Protein AF-A0A7C9ARY4-F1 (afdb_monomer)

Nearest PDB structures (foldseek):
  7cv7-assembly1_A  TM=7.557E-01  e=1.936E-13  Arabidopsis thaliana
  7cv9-assembly1_C  TM=8.146E-01  e=4.002E-12  Arabidopsis thaliana
  7cv8-assembly1_A  TM=8.157E-01  e=7.624E-12  Arabidopsis thaliana
  7cv7-assembly1_B  TM=8.082E-01  e=2.432E-11  Arabidopsis thaliana
  7cva-assembly1_B  TM=8.029E-01  e=2.280E-11  Arabidopsis thaliana

Solvent-accessible surface area (backbone atoms only — not comparable to full-atom values): 15787 Å² total; per-residue (Å²): 115,75,71,61,56,54,55,42,53,49,45,21,70,66,57,18,46,36,75,45,94,94,50,97,42,68,50,73,41,65,63,49,42,50,47,69,68,43,82,48,48,53,77,54,48,74,78,72,46,92,73,74,82,64,76,75,76,81,75,65,80,91,74,80,88,88,77,91,81,74,90,81,80,89,83,85,85,77,85,71,77,84,72,78,91,65,98,72,65,97,59,79,77,76,68,50,74,70,52,46,54,51,50,49,56,48,62,70,46,44,62,58,54,53,50,43,50,52,52,54,70,66,36,55,74,57,54,60,51,59,64,50,61,66,57,84,78,85,88,68,94,82,49,54,70,85,74,87,65,74,92,70,80,83,79,56,63,72,64,46,24,58,43,93,62,26,66,75,41,54,32,35,35,43,56,76,83,84,80,96,81,78,78,93,79,87,84,88,73,83,83,68,74,52,58,49,75,41,49,46,35,75,30,80,48,71,33,90,43,97,50,52,33,50,31,41,43,97,92,43,77,44,82,41,51,46,74,33,72,51,70,39,73,56,60,75,77,77,78,77,80,127

Mean predicted aligned error: 15.63 Å

Organism: Opuntia streptacantha (NCBI:txid393608)

Sequence (242 aa):
MAGVERNRLSAFLESGIYEFPNSNAVFIDPLRILNRKYSRFRVSPSAYYSRFFNPKFDSQPLQKEKDEAEKSRVSANSLKRKRNQQKKIKQHYALNEKELLAEQRHQDIRPFLVKAQEDLIGAKELLEVMCELNCEKEGWETCIDLNNGGVKEEVSFVELGKVWQAPFYEIAINISQINEEDEEDKASRNSQHNQKLLPIFNNLVLNETNDDVLAEFLTSQYVLPKDSSFYMMTWIVALTVY

pLDDT: mean 72.4, std 20.48, range [29.67, 95.44]

Radius of gyration: 26.39 Å; Cα contacts (8 Å, |Δi|>4): 226; chains: 1; bounding box: 47×84×68 Å

Structure (mmCIF, N/CA/C/O backbone):
data_AF-A0A7C9ARY4-F1
#
_entry.id   AF-A0A7C9ARY4-F1
#
loop_
_atom_site.group_PDB
_atom_site.id
_atom_site.type_symbol
_atom_site.label_atom_id
_atom_site.label_alt_id
_atom_site.label_comp_id
_atom_site.label_asym_id
_atom_site.label_entity_id
_atom_site.label_seq_id
_atom_site.pdbx_PDB_ins_code
_atom_site.Cartn_x
_atom_site.Cartn_y
_atom_site.Cartn_z
_atom_site.occupancy
_atom_site.B_iso_or_equiv
_atom_site.aut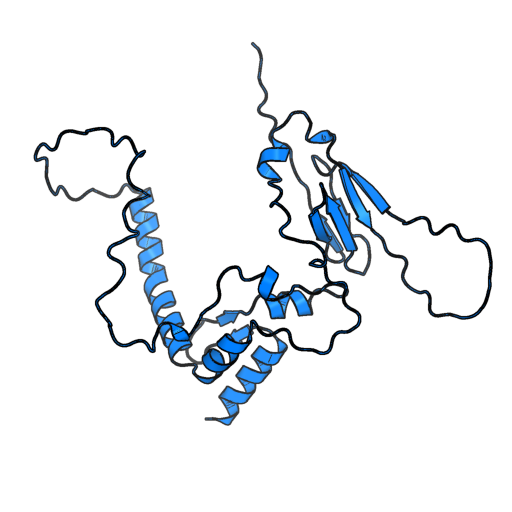h_seq_id
_atom_site.auth_comp_id
_atom_site.auth_asym_id
_atom_site.auth_atom_id
_atom_site.pdbx_PDB_model_num
ATOM 1 N N . MET A 1 1 ? -17.684 -10.138 28.583 1.00 49.94 1 MET A N 1
ATOM 2 C CA . MET A 1 1 ? -17.247 -9.190 27.532 1.00 49.94 1 MET A CA 1
ATOM 3 C C . MET A 1 1 ? -15.791 -9.398 27.099 1.00 49.94 1 MET A C 1
ATOM 5 O O . MET A 1 1 ? -15.557 -9.354 25.903 1.00 49.94 1 MET A O 1
ATOM 9 N N . ALA A 1 2 ? -14.858 -9.775 27.987 1.00 51.31 2 ALA A N 1
ATOM 10 C CA . ALA A 1 2 ? -13.442 -10.029 27.645 1.00 51.31 2 ALA A CA 1
ATOM 11 C C . ALA A 1 2 ? -13.158 -11.111 26.568 1.00 51.31 2 ALA A C 1
ATOM 13 O O . ALA A 1 2 ? -12.081 -11.135 25.988 1.00 51.31 2 ALA A O 1
ATOM 14 N N . GLY A 1 3 ? -14.093 -12.029 26.290 1.00 60.03 3 GLY A N 1
ATOM 15 C CA . GLY A 1 3 ? -13.916 -13.043 25.237 1.00 60.03 3 GLY A CA 1
ATOM 16 C C . GLY A 1 3 ? -14.111 -12.513 23.810 1.00 60.03 3 GLY A C 1
ATOM 17 O O . GLY A 1 3 ? -13.547 -13.069 22.877 1.00 60.03 3 GLY A O 1
ATOM 18 N N . VAL A 1 4 ? -14.885 -11.436 23.633 1.00 62.22 4 VAL A N 1
ATOM 19 C CA . VAL A 1 4 ? -15.175 -10.864 22.305 1.00 62.22 4 VAL A CA 1
ATOM 20 C C . VAL A 1 4 ? -14.032 -9.960 21.839 1.00 62.22 4 VAL A C 1
ATOM 22 O O . VAL A 1 4 ? -13.700 -9.962 20.658 1.00 62.22 4 VAL A O 1
ATOM 25 N N . GLU A 1 5 ? -13.391 -9.235 22.758 1.00 61.84 5 GLU A N 1
ATOM 26 C CA . GLU A 1 5 ? -12.260 -8.350 22.439 1.00 61.84 5 GLU A CA 1
ATOM 27 C C . GLU A 1 5 ? -11.003 -9.138 22.048 1.00 61.84 5 GLU A C 1
ATOM 29 O O . GLU A 1 5 ? -10.429 -8.871 20.991 1.00 61.84 5 GLU A O 1
ATOM 34 N N . ARG A 1 6 ? -10.682 -10.229 22.761 1.00 65.12 6 ARG A N 1
ATOM 35 C CA . ARG A 1 6 ? -9.579 -11.132 22.375 1.00 65.12 6 ARG A CA 1
ATOM 36 C C . ARG A 1 6 ? -9.764 -11.782 21.004 1.00 65.12 6 ARG A C 1
ATOM 38 O O . ARG A 1 6 ? -8.789 -11.968 20.274 1.00 65.12 6 ARG A O 1
ATOM 45 N N . ASN A 1 7 ? -11.001 -12.106 20.628 1.00 81.06 7 ASN A N 1
ATOM 46 C CA . ASN A 1 7 ? -11.299 -12.640 19.296 1.00 81.06 7 ASN A CA 1
ATOM 47 C C . ASN A 1 7 ? -11.074 -11.595 18.189 1.00 81.06 7 ASN A C 1
ATOM 49 O O . ASN A 1 7 ? -10.728 -11.948 17.068 1.00 81.06 7 ASN A O 1
ATOM 53 N N . ARG A 1 8 ? -11.220 -10.299 18.488 1.00 85.44 8 ARG A N 1
ATOM 54 C CA . ARG A 1 8 ? -10.933 -9.224 17.524 1.00 85.44 8 ARG A CA 1
ATOM 55 C C . ARG A 1 8 ? -9.459 -8.899 17.433 1.00 85.44 8 ARG A C 1
ATOM 57 O O . ARG A 1 8 ? -8.962 -8.642 16.345 1.00 85.44 8 ARG A O 1
ATOM 64 N N . LEU A 1 9 ? -8.756 -8.929 18.560 1.00 88.12 9 LEU A N 1
ATOM 65 C CA . LEU A 1 9 ? -7.316 -8.729 18.556 1.00 88.12 9 LEU A CA 1
ATOM 66 C C . LEU A 1 9 ? -6.597 -9.862 17.819 1.00 88.12 9 LEU A C 1
ATOM 68 O O . LEU A 1 9 ? -5.672 -9.594 17.066 1.00 88.12 9 LEU A O 1
ATOM 72 N N . SER A 1 10 ? -7.053 -11.109 17.960 1.00 88.19 10 SER A N 1
ATOM 73 C CA . SER A 1 10 ? -6.566 -12.222 17.129 1.00 88.19 10 SER A CA 1
ATOM 74 C C . SER A 1 10 ? -6.930 -12.040 15.653 1.00 88.19 10 SER A C 1
ATOM 76 O O . SER A 1 10 ? -6.051 -12.175 14.804 1.00 88.19 10 SER A O 1
ATOM 78 N N . ALA A 1 11 ? -8.161 -11.619 15.341 1.00 90.00 11 ALA A N 1
ATOM 79 C CA . ALA A 1 11 ? -8.547 -11.285 13.969 1.00 90.00 11 ALA A CA 1
ATOM 80 C C . ALA A 1 11 ? -7.694 -10.155 13.363 1.00 90.00 11 ALA A C 1
ATOM 82 O O . ALA A 1 11 ? -7.374 -10.213 12.179 1.00 90.00 11 ALA A O 1
ATOM 83 N N . PHE A 1 12 ? -7.276 -9.159 14.149 1.00 91.56 12 PHE A N 1
ATOM 84 C CA . PHE A 1 12 ? -6.305 -8.133 13.747 1.00 91.56 12 PHE A CA 1
ATOM 85 C C . PHE A 1 12 ? -4.885 -8.703 13.617 1.00 91.56 12 PHE A C 1
ATOM 87 O O . PHE A 1 12 ? -4.192 -8.411 12.645 1.00 91.56 12 PHE A O 1
ATOM 94 N N . LEU A 1 13 ? -4.494 -9.558 14.567 1.00 87.94 13 LEU A N 1
ATOM 95 C CA . LEU A 1 13 ? -3.334 -10.458 14.563 1.00 87.94 13 LEU A CA 1
ATOM 96 C C . LEU A 1 13 ? -3.045 -11.018 13.181 1.00 87.94 13 LEU A C 1
ATOM 98 O O . LEU A 1 13 ? -1.962 -10.891 12.601 1.00 87.94 13 LEU A O 1
ATOM 102 N N . GLU A 1 14 ? -4.107 -11.634 12.699 1.00 87.62 14 GLU A N 1
ATOM 103 C CA . GLU A 1 14 ? -4.210 -12.258 11.416 1.00 87.62 14 GLU A CA 1
ATOM 104 C C . GLU A 1 14 ? -4.340 -11.179 10.337 1.00 87.62 14 GLU A C 1
ATOM 106 O O . GLU A 1 14 ? -3.381 -10.919 9.625 1.00 87.62 14 GLU A O 1
ATOM 111 N N . SER A 1 15 ? -5.491 -10.529 10.193 1.00 90.31 15 SER A N 1
ATOM 112 C CA . SER A 1 15 ? -5.838 -9.694 9.032 1.00 90.31 15 SER A CA 1
ATOM 113 C C . SER A 1 15 ? -5.081 -8.380 8.866 1.00 90.31 15 SER A C 1
ATOM 115 O O . SER A 1 15 ? -4.993 -7.894 7.740 1.00 90.31 15 SER A O 1
ATOM 117 N N . GLY A 1 16 ? -4.549 -7.802 9.939 1.00 90.94 16 GLY A N 1
ATOM 118 C CA . GLY A 1 16 ? -4.111 -6.407 9.967 1.00 90.94 16 GLY A CA 1
ATOM 119 C C . GLY A 1 16 ? -5.265 -5.401 10.000 1.00 90.94 16 GLY A C 1
ATOM 120 O O . GLY A 1 16 ? -5.018 -4.206 9.873 1.00 90.94 16 GLY A O 1
ATOM 121 N N . ILE A 1 17 ? -6.512 -5.852 10.170 1.00 93.31 17 ILE A N 1
ATOM 122 C CA . ILE A 1 17 ? -7.708 -5.007 10.250 1.00 93.31 17 ILE A CA 1
ATOM 123 C C . ILE A 1 17 ? -8.370 -5.222 11.611 1.00 93.31 17 ILE A C 1
ATOM 125 O O . ILE A 1 17 ? -8.646 -6.350 12.014 1.00 93.31 17 ILE A O 1
ATOM 129 N N . TYR A 1 18 ? -8.610 -4.131 12.330 1.00 93.56 18 TYR A N 1
ATOM 130 C CA . TYR A 1 18 ? -9.331 -4.126 13.595 1.00 93.56 18 TYR A CA 1
ATOM 131 C C . TYR A 1 18 ? -10.616 -3.318 13.437 1.00 93.56 18 TYR A C 1
ATOM 133 O O . TYR A 1 18 ? -10.578 -2.115 13.183 1.00 93.56 18 TYR A O 1
ATOM 141 N N . GLU A 1 19 ? -11.760 -3.974 13.593 1.00 92.50 19 GLU A N 1
ATOM 142 C CA . GLU A 1 19 ? -13.074 -3.339 13.491 1.00 92.50 19 GLU A CA 1
ATOM 143 C C . GLU A 1 19 ? -13.572 -2.893 14.869 1.00 92.50 19 GLU A C 1
ATOM 145 O O . GLU A 1 19 ? -13.640 -3.691 15.813 1.00 92.50 19 GLU A O 1
ATOM 150 N N . PHE A 1 20 ? -13.949 -1.618 14.992 1.00 91.19 20 PHE A N 1
ATOM 151 C CA . PHE A 1 20 ? -14.460 -1.087 16.252 1.00 91.19 20 PHE A CA 1
ATOM 152 C C . PHE A 1 20 ? -15.929 -1.511 16.469 1.00 91.19 20 PHE A C 1
ATOM 154 O O . PHE A 1 20 ? -16.763 -1.302 15.594 1.00 91.19 20 PHE A O 1
ATOM 161 N N . PRO A 1 21 ? -16.309 -2.067 17.639 1.00 84.06 21 PRO A N 1
ATOM 162 C CA . PRO A 1 21 ? -17.647 -2.632 17.876 1.00 84.06 21 PRO A CA 1
ATOM 163 C C . PRO A 1 21 ? -18.819 -1.680 17.651 1.00 84.06 21 PRO A C 1
ATOM 165 O O . PRO A 1 21 ? -19.887 -2.101 17.218 1.00 84.06 21 PRO A O 1
ATOM 168 N N . ASN A 1 22 ? -18.647 -0.427 18.063 1.00 82.56 22 ASN A N 1
ATOM 169 C CA . ASN A 1 22 ? -19.741 0.527 18.242 1.00 82.56 22 ASN A CA 1
ATOM 170 C C . ASN A 1 22 ? -19.733 1.603 17.145 1.00 82.56 22 ASN A C 1
ATOM 172 O O . ASN A 1 22 ? -20.314 2.686 17.298 1.00 82.56 22 ASN A O 1
ATOM 176 N N . SER A 1 23 ? -19.023 1.329 16.052 1.00 82.94 23 SER A N 1
ATOM 177 C CA . SER A 1 23 ? -18.568 2.322 15.095 1.00 82.94 23 SER A CA 1
ATOM 178 C C . SER A 1 23 ? -18.342 1.700 13.729 1.00 82.94 23 SER A C 1
ATOM 180 O O . SER A 1 23 ? -17.995 0.533 13.622 1.00 82.94 23 SER A O 1
ATOM 182 N N . ASN A 1 24 ? -18.493 2.504 12.680 1.00 86.69 24 ASN A N 1
ATOM 183 C CA . ASN A 1 24 ? -18.138 2.094 11.318 1.00 86.69 24 ASN A CA 1
ATOM 184 C C . ASN A 1 24 ? -16.657 2.378 11.013 1.00 86.69 24 ASN A C 1
ATOM 186 O O . ASN A 1 24 ? -16.254 2.404 9.852 1.00 86.69 24 ASN A O 1
ATOM 190 N N . ALA A 1 25 ? -15.863 2.673 12.042 1.00 91.38 25 ALA A N 1
ATOM 191 C CA . ALA A 1 25 ? -14.436 2.884 11.919 1.00 91.38 25 ALA A CA 1
ATOM 192 C C . ALA A 1 25 ? -13.685 1.548 11.958 1.00 91.38 25 ALA A C 1
ATOM 194 O O . ALA A 1 25 ? -14.082 0.599 12.639 1.00 91.38 25 ALA A O 1
ATOM 195 N N . VAL A 1 26 ? -12.547 1.518 11.273 1.00 93.94 26 VAL A N 1
ATOM 196 C CA . VAL A 1 26 ? -11.595 0.410 11.314 1.00 93.94 26 VAL A CA 1
ATOM 197 C C . VAL A 1 26 ? -10.191 0.966 11.501 1.00 93.94 26 VAL A C 1
ATOM 199 O O . VAL A 1 26 ? -9.852 2.016 10.952 1.00 93.94 26 VAL A O 1
ATOM 202 N N . PHE A 1 27 ? -9.373 0.265 12.275 1.00 92.12 27 PHE A N 1
ATOM 203 C CA . PHE A 1 27 ? -7.937 0.489 12.319 1.00 92.12 27 PHE A CA 1
ATOM 204 C C . PHE A 1 27 ? -7.252 -0.507 11.385 1.00 92.12 27 PHE A C 1
ATOM 206 O O . PHE A 1 27 ? -7.592 -1.689 11.359 1.00 92.12 27 PHE A O 1
ATOM 213 N N . ILE A 1 28 ? -6.295 -0.019 10.603 1.00 92.06 28 ILE A N 1
ATOM 214 C CA . ILE A 1 28 ? -5.575 -0.808 9.610 1.00 92.06 28 ILE A CA 1
ATOM 215 C C . ILE A 1 28 ? -4.086 -0.723 9.928 1.00 92.06 28 ILE A C 1
ATOM 217 O O . ILE A 1 28 ? -3.559 0.372 10.108 1.00 92.06 28 ILE A O 1
ATOM 221 N N . ASP A 1 29 ? -3.420 -1.874 9.943 1.00 89.69 29 ASP A N 1
ATOM 222 C CA . ASP A 1 29 ? -1.968 -1.999 9.853 1.00 89.69 29 ASP A CA 1
ATOM 223 C C . ASP A 1 29 ? -1.600 -2.383 8.410 1.00 89.69 29 ASP A C 1
ATOM 225 O O . ASP A 1 29 ? -1.664 -3.566 8.044 1.00 89.69 29 ASP A O 1
ATOM 229 N N . PRO A 1 30 ? -1.228 -1.402 7.563 1.00 88.50 30 PRO A N 1
ATOM 230 C CA . PRO A 1 30 ? -0.879 -1.663 6.175 1.00 88.50 30 PRO A CA 1
ATOM 231 C C . PRO A 1 30 ? 0.221 -2.704 6.021 1.00 88.50 30 PRO A C 1
ATOM 233 O O . PRO A 1 30 ? 0.186 -3.482 5.075 1.00 88.50 30 PRO A O 1
ATOM 236 N N . LEU A 1 31 ? 1.179 -2.755 6.948 1.00 86.19 31 LEU A N 1
ATOM 237 C CA . LEU A 1 31 ? 2.317 -3.651 6.830 1.00 86.19 31 LEU A CA 1
ATOM 238 C C . LEU A 1 31 ? 1.894 -5.118 6.927 1.00 86.19 31 LEU A C 1
ATOM 240 O O . LEU A 1 31 ? 2.342 -5.946 6.135 1.00 86.19 31 LEU A O 1
ATOM 244 N N . ARG A 1 32 ? 0.991 -5.439 7.862 1.00 87.12 32 ARG A N 1
ATOM 245 C CA . ARG A 1 32 ? 0.389 -6.777 7.960 1.00 87.12 32 ARG A CA 1
ATOM 246 C C . ARG A 1 32 ? -0.394 -7.128 6.708 1.00 87.12 32 ARG A C 1
ATOM 248 O O . ARG A 1 32 ? -0.267 -8.245 6.219 1.00 87.12 32 ARG A O 1
ATOM 255 N N . ILE A 1 33 ? -1.168 -6.188 6.171 1.00 89.19 33 ILE A N 1
ATOM 256 C CA . ILE A 1 33 ? -1.937 -6.422 4.943 1.00 89.19 33 ILE A CA 1
ATOM 257 C C . ILE A 1 33 ? -0.999 -6.696 3.764 1.00 89.19 33 ILE A C 1
ATOM 259 O O . ILE A 1 33 ? -1.198 -7.670 3.042 1.00 89.19 33 ILE A O 1
ATOM 263 N N . LEU A 1 34 ? 0.035 -5.873 3.587 1.00 85.75 34 LEU A N 1
ATOM 264 C CA . LEU A 1 34 ? 1.007 -6.001 2.502 1.00 85.75 34 LEU A CA 1
ATOM 265 C C . LEU A 1 34 ? 1.777 -7.320 2.593 1.00 85.75 34 LEU A C 1
ATOM 267 O O . LEU A 1 34 ? 1.787 -8.093 1.639 1.00 85.75 34 LEU A O 1
ATOM 271 N N . ASN A 1 35 ? 2.342 -7.627 3.761 1.00 85.00 35 ASN A N 1
ATOM 272 C CA . ASN A 1 35 ? 3.141 -8.838 3.969 1.00 85.00 35 ASN A CA 1
ATOM 273 C C . ASN A 1 35 ? 2.320 -10.135 3.910 1.00 85.00 35 ASN A C 1
ATOM 275 O O . ASN A 1 35 ? 2.892 -11.211 3.818 1.00 85.00 35 ASN A O 1
ATOM 279 N N . ARG A 1 36 ? 0.986 -10.051 3.945 1.00 83.62 36 ARG A N 1
ATOM 280 C CA . ARG A 1 36 ? 0.095 -11.185 3.659 1.00 83.62 36 ARG A CA 1
ATOM 281 C C . ARG A 1 36 ? -0.172 -11.402 2.178 1.00 83.62 36 ARG A C 1
ATOM 283 O O . ARG A 1 36 ? -0.650 -12.470 1.801 1.00 83.62 36 ARG A O 1
ATOM 290 N N . LYS A 1 37 ? -0.004 -10.362 1.364 1.00 83.50 37 LYS A N 1
ATOM 291 C CA . LYS A 1 37 ? -0.306 -10.396 -0.069 1.00 83.50 37 LYS A CA 1
ATOM 292 C C . LYS A 1 37 ? 0.919 -10.712 -0.903 1.00 83.50 37 LYS A C 1
ATOM 294 O O . LYS A 1 37 ? 0.757 -11.383 -1.918 1.00 83.50 37 LYS A O 1
ATOM 299 N N . TYR A 1 38 ? 2.092 -10.273 -0.463 1.00 82.50 38 TYR A N 1
ATOM 300 C CA . TYR A 1 38 ? 3.338 -10.658 -1.101 1.00 82.50 38 TYR A CA 1
ATOM 301 C C . TYR A 1 38 ? 3.659 -12.134 -0.832 1.00 82.50 38 TYR A C 1
ATOM 303 O O . TYR A 1 38 ? 3.552 -12.596 0.304 1.00 82.50 38 TYR A O 1
ATOM 311 N N . SER A 1 39 ? 4.031 -12.874 -1.877 1.00 78.69 39 SER A N 1
ATOM 312 C CA . SER A 1 39 ? 4.447 -14.278 -1.802 1.00 78.69 39 SER A CA 1
ATOM 313 C C . SER A 1 39 ? 5.950 -14.435 -1.574 1.00 78.69 39 SER A C 1
ATOM 315 O O . SER A 1 39 ? 6.366 -15.405 -0.946 1.00 78.69 39 SER A O 1
ATOM 317 N N . ARG A 1 40 ? 6.768 -13.492 -2.064 1.00 78.50 40 ARG A N 1
ATOM 318 C CA . ARG A 1 40 ? 8.243 -13.626 -2.088 1.00 78.50 40 ARG A CA 1
ATOM 319 C C . ARG A 1 40 ? 9.010 -12.535 -1.349 1.00 78.50 40 ARG A C 1
ATOM 321 O O . ARG A 1 40 ? 10.190 -12.707 -1.042 1.00 78.50 40 ARG A O 1
ATOM 328 N N . PHE A 1 41 ? 8.357 -11.413 -1.077 1.00 81.88 41 PHE A N 1
ATOM 329 C CA . PHE A 1 41 ? 8.984 -10.243 -0.474 1.00 81.88 41 PHE A CA 1
ATOM 330 C C . PHE A 1 41 ? 8.305 -9.877 0.834 1.00 81.88 41 PHE A C 1
ATOM 332 O O . PHE A 1 41 ? 7.118 -10.128 1.037 1.00 81.88 41 PHE A O 1
ATOM 339 N N . ARG A 1 42 ? 9.066 -9.230 1.714 1.00 81.38 42 ARG A N 1
ATOM 340 C CA . ARG A 1 42 ? 8.552 -8.666 2.956 1.00 81.38 42 ARG A CA 1
ATOM 341 C C . ARG A 1 42 ? 8.962 -7.208 3.050 1.00 81.38 42 ARG A C 1
ATOM 343 O O . ARG A 1 42 ? 10.113 -6.853 2.828 1.00 81.38 42 ARG A O 1
ATOM 350 N N . VAL A 1 43 ? 8.014 -6.371 3.435 1.00 80.06 43 VAL A N 1
ATOM 351 C CA . VAL A 1 43 ? 8.270 -4.988 3.811 1.00 80.06 43 VAL A CA 1
ATOM 352 C C . VAL A 1 43 ? 8.626 -4.966 5.298 1.00 80.06 43 VAL A C 1
ATOM 354 O O . VAL A 1 43 ? 7.849 -5.442 6.137 1.00 80.06 43 VAL A O 1
ATOM 357 N N . SER A 1 44 ? 9.805 -4.437 5.631 1.00 79.50 44 SER A N 1
ATOM 358 C CA . SER A 1 44 ? 10.193 -4.179 7.024 1.00 79.50 44 SER A CA 1
ATOM 359 C C . SER A 1 44 ? 9.368 -3.013 7.594 1.00 79.50 44 SER A C 1
ATOM 361 O O . SER A 1 44 ? 9.157 -2.019 6.885 1.00 79.50 44 SER A O 1
ATOM 363 N N . PRO A 1 45 ? 8.930 -3.075 8.870 1.00 79.19 45 PRO A N 1
ATOM 364 C CA . PRO A 1 45 ? 8.266 -1.951 9.528 1.00 79.19 45 PRO A CA 1
ATOM 365 C C . PRO A 1 45 ? 9.073 -0.652 9.457 1.00 79.19 45 PRO A C 1
ATOM 367 O O . PRO A 1 45 ? 8.503 0.411 9.210 1.00 79.19 45 PRO A O 1
ATOM 370 N N . SER A 1 46 ? 10.397 -0.757 9.603 1.00 76.25 46 SER A N 1
ATOM 371 C CA . SER A 1 46 ? 11.317 0.384 9.608 1.00 76.25 46 SER A CA 1
ATOM 372 C C . SER A 1 46 ? 11.383 1.119 8.265 1.00 76.25 46 SER A C 1
ATOM 374 O O . SER A 1 46 ? 11.587 2.331 8.239 1.00 76.25 46 SER A O 1
ATOM 376 N N . ALA A 1 47 ? 11.162 0.406 7.156 1.00 75.94 47 ALA A N 1
ATOM 377 C CA . ALA A 1 47 ? 11.143 0.985 5.817 1.00 75.94 47 ALA A CA 1
ATOM 378 C C . ALA A 1 47 ? 9.777 1.577 5.442 1.00 75.94 47 ALA A C 1
ATOM 380 O O . ALA A 1 47 ? 9.715 2.524 4.664 1.00 75.94 47 ALA A O 1
ATOM 381 N N . TYR A 1 48 ? 8.680 1.040 5.987 1.00 80.56 48 TYR A N 1
ATOM 382 C CA . TYR A 1 48 ? 7.333 1.520 5.669 1.00 80.56 48 TYR A CA 1
ATOM 383 C C . TYR A 1 48 ? 6.935 2.755 6.485 1.00 80.56 48 TYR A C 1
ATOM 385 O O . TYR A 1 48 ? 6.392 3.727 5.959 1.00 80.56 48 TYR A O 1
ATOM 393 N N . TYR A 1 49 ? 7.195 2.734 7.790 1.00 76.44 49 TYR A N 1
ATOM 394 C CA . TYR A 1 49 ? 6.776 3.794 8.696 1.00 76.44 49 TYR A CA 1
ATOM 395 C C . TYR A 1 49 ? 7.957 4.714 9.017 1.00 76.44 49 TYR A C 1
ATOM 397 O O . TYR A 1 49 ? 8.798 4.421 9.864 1.00 76.44 49 TYR A O 1
ATOM 405 N N . SER A 1 50 ? 7.978 5.894 8.397 1.00 68.31 50 SER A N 1
ATOM 406 C CA . SER A 1 50 ? 8.983 6.930 8.692 1.00 68.31 50 SER A CA 1
ATOM 407 C C . SER A 1 50 ? 8.866 7.509 10.108 1.00 68.31 50 SER A C 1
ATOM 409 O O . SER A 1 50 ? 9.820 8.069 10.650 1.00 68.31 50 SER A O 1
ATOM 411 N N . ARG A 1 51 ? 7.674 7.418 10.709 1.00 68.69 51 ARG A N 1
ATOM 412 C CA . ARG A 1 51 ? 7.350 7.918 12.046 1.00 68.69 51 ARG A CA 1
ATOM 413 C C . ARG A 1 51 ? 6.448 6.911 12.737 1.00 68.69 51 ARG A C 1
ATOM 415 O O . ARG A 1 51 ? 5.444 6.497 12.165 1.00 68.69 51 ARG A O 1
ATOM 422 N N . PHE A 1 52 ? 6.779 6.582 13.978 1.00 66.62 52 PHE A N 1
ATOM 423 C CA . PHE A 1 52 ? 5.962 5.718 14.818 1.00 66.62 52 PHE A CA 1
ATOM 424 C C . PHE A 1 52 ? 5.354 6.475 15.988 1.00 66.62 52 PHE A C 1
ATOM 426 O O . PHE A 1 52 ? 5.896 7.478 16.463 1.00 66.62 52 PHE A O 1
ATOM 433 N N . PHE A 1 53 ? 4.234 5.946 16.474 1.00 60.50 53 PHE A N 1
ATOM 434 C CA . PHE A 1 53 ? 3.650 6.346 17.743 1.00 60.50 53 PHE A CA 1
ATOM 435 C C . PHE A 1 53 ? 4.604 5.926 18.862 1.00 60.50 53 PHE A C 1
ATOM 437 O O . PHE A 1 53 ? 4.624 4.774 19.279 1.00 60.50 53 PHE A O 1
ATOM 444 N N . ASN A 1 54 ? 5.443 6.854 19.318 1.00 55.88 54 ASN A N 1
ATOM 445 C CA . ASN A 1 54 ? 6.238 6.653 20.519 1.00 55.88 54 ASN A CA 1
ATOM 446 C C . ASN A 1 54 ? 5.360 6.995 21.731 1.00 55.88 54 ASN A C 1
ATOM 448 O O . ASN A 1 54 ? 5.118 8.181 21.964 1.00 55.88 54 ASN A O 1
ATOM 452 N N . PRO A 1 55 ? 4.938 6.017 22.555 1.00 50.41 55 PRO A N 1
ATOM 453 C CA . PRO A 1 55 ? 4.168 6.299 23.772 1.00 50.41 55 PRO A CA 1
ATOM 454 C C . PRO A 1 55 ? 4.974 7.106 24.806 1.00 50.41 55 PRO A C 1
ATOM 456 O O . PRO A 1 55 ? 4.418 7.671 25.740 1.00 50.41 55 PRO A O 1
ATOM 459 N N . LYS A 1 56 ? 6.300 7.215 24.627 1.00 50.53 56 LYS A N 1
ATOM 460 C CA . LYS A 1 56 ? 7.209 7.965 25.511 1.00 50.53 56 LYS A CA 1
ATOM 461 C C . LYS A 1 56 ? 6.968 9.484 25.537 1.00 50.53 56 LYS A C 1
ATOM 463 O O . LYS A 1 56 ? 7.635 10.165 26.310 1.00 50.53 56 LYS A O 1
ATOM 468 N N . PHE A 1 57 ? 6.054 10.021 24.726 1.00 47.38 57 PHE A N 1
ATOM 469 C CA . PHE A 1 57 ? 5.712 11.446 24.762 1.00 47.38 57 PHE A CA 1
ATOM 470 C C . PHE A 1 57 ? 4.769 11.840 25.910 1.00 47.38 57 PHE A C 1
ATOM 472 O O . PHE A 1 57 ? 4.738 13.018 26.255 1.00 47.38 57 PHE A O 1
ATOM 479 N N . ASP A 1 58 ? 4.102 10.884 26.569 1.00 43.72 58 ASP A N 1
ATOM 480 C CA . ASP A 1 58 ? 3.105 11.185 27.614 1.00 43.72 58 ASP A CA 1
ATOM 481 C C . ASP A 1 58 ? 3.592 10.950 29.056 1.00 43.72 58 ASP A C 1
ATOM 483 O O . ASP A 1 58 ? 2.831 11.088 30.013 1.00 43.72 58 ASP A O 1
ATOM 487 N N . SER A 1 59 ? 4.881 10.655 29.255 1.00 40.69 59 SER A N 1
ATOM 488 C CA . SER A 1 59 ? 5.468 10.468 30.590 1.00 40.69 59 SER A CA 1
ATOM 489 C C . SER A 1 59 ? 6.743 11.287 30.805 1.00 40.69 59 SER A C 1
ATOM 491 O O . SER A 1 59 ? 7.742 10.774 31.310 1.00 40.69 59 SER A O 1
ATOM 493 N N . GLN A 1 60 ? 6.725 12.567 30.434 1.00 33.91 60 GLN A N 1
ATOM 494 C CA . GLN A 1 60 ? 7.649 13.544 31.011 1.00 33.91 60 GLN A CA 1
ATOM 495 C C . GLN A 1 60 ? 6.845 14.675 31.665 1.00 33.91 60 GLN A C 1
ATOM 497 O O . GLN A 1 60 ? 6.120 15.387 30.967 1.00 33.91 60 GLN A O 1
ATOM 502 N N . PRO A 1 61 ? 6.935 14.866 32.996 1.00 36.91 61 PRO A N 1
ATOM 503 C CA . PRO A 1 61 ? 6.424 16.081 33.609 1.00 36.91 61 PRO A CA 1
ATOM 504 C C . PRO A 1 61 ? 7.191 17.269 33.023 1.00 36.91 61 PRO A C 1
ATOM 506 O O . PRO A 1 61 ? 8.402 17.176 32.829 1.00 36.91 61 PRO A O 1
ATOM 509 N N . LEU A 1 62 ? 6.482 18.372 32.752 1.00 45.91 62 LEU A N 1
ATOM 510 C CA . LEU A 1 62 ? 7.064 19.648 32.336 1.00 45.91 62 LEU A CA 1
ATOM 511 C C . LEU A 1 62 ? 8.324 19.962 33.159 1.00 45.91 62 LEU A C 1
ATOM 513 O O . LEU A 1 62 ? 8.231 20.460 34.281 1.00 45.91 62 LEU A O 1
ATOM 517 N N . GLN A 1 63 ? 9.497 19.741 32.577 1.00 33.97 63 GLN A N 1
ATOM 518 C CA . GLN A 1 63 ? 10.725 20.380 33.015 1.00 33.97 63 GLN A CA 1
ATOM 519 C C . GLN A 1 63 ? 11.030 21.485 32.015 1.00 33.97 63 GLN A C 1
ATOM 521 O O . GLN A 1 63 ? 11.545 21.281 30.918 1.00 33.97 63 GLN A O 1
ATOM 526 N N . LYS A 1 64 ? 10.620 22.688 32.421 1.00 43.06 64 LYS A N 1
ATOM 527 C CA . LYS A 1 64 ? 11.271 23.925 32.011 1.00 43.06 64 LYS A CA 1
ATOM 528 C C . LYS A 1 64 ? 12.776 23.793 32.277 1.00 43.06 64 LYS A C 1
ATOM 530 O O . LYS A 1 64 ? 13.166 23.194 33.272 1.00 43.06 64 LYS A O 1
ATOM 535 N N . GLU A 1 65 ? 13.550 24.458 31.423 1.00 41.12 65 GLU A N 1
ATOM 536 C CA . GLU A 1 65 ? 14.987 24.739 31.554 1.00 41.12 65 GLU A CA 1
ATOM 537 C C . GLU A 1 65 ? 15.945 23.628 31.106 1.00 41.12 65 GLU A C 1
ATOM 539 O O . GLU A 1 65 ? 16.516 22.897 31.909 1.00 41.12 65 GLU A O 1
ATOM 544 N N . LYS A 1 66 ? 16.216 23.599 29.797 1.00 36.97 66 LYS A N 1
ATOM 545 C CA . LYS A 1 66 ? 17.527 23.944 29.208 1.00 36.97 66 LYS A CA 1
ATOM 546 C C . LYS A 1 66 ? 17.497 23.609 27.720 1.00 36.97 66 LYS A C 1
ATOM 548 O O . LYS A 1 66 ? 17.783 22.488 27.353 1.00 36.97 66 LYS A O 1
ATOM 553 N N . ASP A 1 67 ? 17.130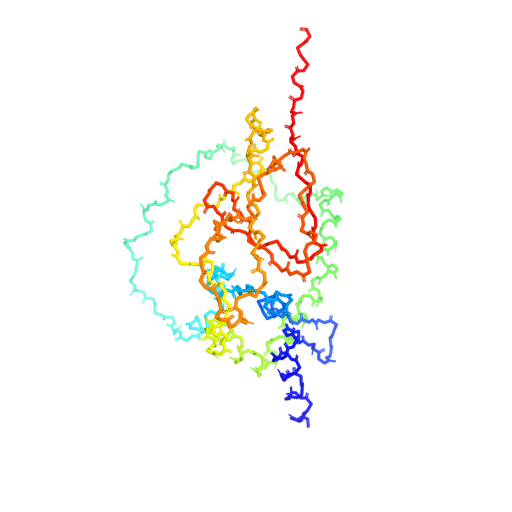 24.598 26.908 1.00 29.67 67 ASP A N 1
ATOM 554 C CA . ASP A 1 67 ? 17.475 24.699 25.481 1.00 29.67 67 ASP A CA 1
ATOM 555 C C . ASP A 1 67 ? 17.265 26.159 25.049 1.00 29.67 67 ASP A C 1
ATOM 557 O O . ASP A 1 67 ? 16.400 26.510 24.245 1.00 29.67 67 ASP A O 1
ATOM 561 N N . GLU A 1 68 ? 18.045 27.053 25.659 1.00 38.72 68 GLU A N 1
ATOM 562 C CA . GLU A 1 68 ? 18.138 28.463 25.254 1.00 38.72 68 GLU A CA 1
ATOM 563 C C . GLU A 1 68 ? 19.287 28.707 24.258 1.00 38.72 68 GLU A C 1
ATOM 565 O O . GLU A 1 68 ? 19.639 29.845 23.966 1.00 38.72 68 GLU A O 1
ATOM 570 N N . ALA A 1 69 ? 19.858 27.646 23.681 1.00 37.59 69 ALA A N 1
ATOM 571 C CA . ALA A 1 69 ? 21.032 27.745 22.820 1.00 37.59 69 ALA A CA 1
ATOM 572 C C . ALA A 1 69 ? 20.927 26.952 21.509 1.00 37.59 69 ALA A C 1
ATOM 574 O O . ALA A 1 69 ? 21.950 26.540 20.993 1.00 37.59 69 ALA A O 1
ATOM 575 N N . GLU A 1 70 ? 19.737 26.760 20.925 1.00 34.78 70 GLU A N 1
ATOM 576 C CA . GLU A 1 70 ? 19.659 26.291 19.522 1.00 34.78 70 GLU A CA 1
ATOM 577 C C . GLU A 1 70 ? 18.377 26.683 18.760 1.00 34.78 70 GLU A C 1
ATOM 579 O O . GLU A 1 70 ? 18.056 26.150 17.702 1.00 34.78 70 GLU A O 1
ATOM 584 N N . LYS A 1 71 ? 17.671 27.725 19.223 1.00 31.98 71 LYS A N 1
ATOM 585 C CA . LYS A 1 71 ? 16.598 28.404 18.461 1.00 31.98 71 LYS A CA 1
ATOM 586 C C . LYS A 1 71 ? 17.098 29.599 17.632 1.00 31.98 71 LYS A C 1
ATOM 588 O O . LYS A 1 71 ? 16.349 30.543 17.396 1.00 31.98 71 LYS A O 1
ATOM 593 N N . SER A 1 72 ? 18.350 29.577 17.162 1.00 36.81 72 SER A N 1
ATOM 594 C CA . SER A 1 72 ? 18.948 30.686 16.391 1.00 36.81 72 SER A CA 1
ATOM 595 C C . SER A 1 72 ? 19.508 30.310 15.012 1.00 36.81 72 SER A C 1
ATOM 597 O O . SER A 1 72 ? 20.366 31.019 14.494 1.00 36.81 72 SER A O 1
ATOM 599 N N . ARG A 1 73 ? 19.023 29.241 14.357 1.00 35.25 73 ARG A N 1
ATOM 600 C CA . ARG A 1 73 ? 19.466 28.910 12.981 1.00 35.25 73 ARG A CA 1
ATOM 601 C C . ARG A 1 73 ? 18.394 28.538 11.959 1.00 35.25 73 ARG A C 1
ATOM 603 O O . ARG A 1 73 ? 18.724 28.005 10.910 1.00 35.25 73 ARG A O 1
ATOM 610 N N . VAL A 1 74 ? 17.140 28.940 12.166 1.00 32.47 74 VAL A N 1
ATOM 611 C CA . VAL A 1 74 ? 16.184 29.059 11.045 1.00 32.47 74 VAL A CA 1
ATOM 612 C C . VAL A 1 74 ? 15.413 30.373 11.156 1.00 32.47 74 VAL A C 1
ATOM 614 O O . VAL A 1 74 ? 14.203 30.429 11.340 1.00 32.47 74 VAL A O 1
ATOM 617 N N . SER A 1 75 ? 16.157 31.473 11.074 1.00 43.50 75 SER A N 1
ATOM 618 C CA . SER A 1 75 ? 15.616 32.803 10.802 1.00 43.50 75 SER A CA 1
ATOM 619 C C . SER A 1 75 ? 16.570 33.538 9.873 1.00 43.50 75 SER A C 1
ATOM 621 O O . SER A 1 75 ? 17.414 34.300 10.327 1.00 43.50 75 SER A O 1
ATOM 623 N N . ALA A 1 76 ? 16.422 33.302 8.575 1.00 37.16 76 ALA A N 1
ATOM 624 C CA . ALA A 1 76 ? 16.583 34.299 7.519 1.00 37.16 76 ALA A CA 1
ATOM 625 C C . ALA A 1 76 ? 16.392 33.571 6.190 1.00 37.16 76 ALA A C 1
ATOM 627 O O . ALA A 1 76 ? 17.163 32.673 5.881 1.00 37.16 76 ALA A O 1
ATOM 628 N N . ASN A 1 77 ? 15.340 33.956 5.462 1.00 37.12 77 ASN A N 1
ATOM 629 C CA . ASN A 1 77 ? 15.059 33.711 4.034 1.00 37.12 77 ASN A CA 1
ATOM 630 C C . ASN A 1 77 ? 13.635 33.194 3.777 1.00 37.12 77 ASN A C 1
ATOM 632 O O . ASN A 1 77 ? 13.394 32.338 2.940 1.00 37.12 77 ASN A O 1
ATOM 636 N N . SER A 1 78 ? 12.647 33.808 4.427 1.00 41.84 78 SER A N 1
ATOM 637 C CA . SER A 1 78 ? 11.443 34.183 3.686 1.00 41.84 78 SER A CA 1
ATOM 638 C C . SER A 1 78 ? 11.417 35.704 3.655 1.00 41.84 78 SER A C 1
ATOM 640 O O . SER A 1 78 ? 11.144 36.365 4.658 1.00 41.84 78 SER A O 1
ATOM 642 N N . LEU A 1 79 ? 11.789 36.277 2.508 1.00 42.22 79 LEU A N 1
ATOM 643 C CA . LEU A 1 79 ? 11.541 37.681 2.207 1.00 42.22 79 LEU A CA 1
ATOM 644 C C . LEU A 1 79 ? 10.025 37.877 2.206 1.00 42.22 79 LEU A C 1
ATOM 646 O O . LEU A 1 79 ? 9.336 37.746 1.197 1.00 42.22 79 LEU A O 1
ATOM 650 N N . LYS A 1 80 ? 9.505 38.151 3.403 1.00 46.47 80 LYS A N 1
ATOM 651 C CA . LYS A 1 80 ? 8.160 38.635 3.653 1.00 46.47 80 LYS A CA 1
ATOM 652 C C . LYS A 1 80 ? 7.970 39.873 2.792 1.00 46.47 80 LYS A C 1
ATOM 654 O O . LYS A 1 80 ? 8.535 40.933 3.061 1.00 46.47 80 LYS A O 1
ATOM 659 N N . ARG A 1 81 ? 7.144 39.739 1.757 1.00 47.34 81 ARG A N 1
ATOM 660 C CA . ARG A 1 81 ? 6.591 40.870 1.019 1.00 47.34 81 ARG A CA 1
ATOM 661 C C . ARG A 1 81 ? 5.883 41.757 2.047 1.00 47.34 81 ARG A C 1
ATOM 663 O O . ARG A 1 81 ? 4.883 41.355 2.639 1.00 47.34 81 ARG A O 1
ATOM 670 N N . LYS A 1 82 ? 6.447 42.936 2.314 1.00 50.28 82 LYS A N 1
ATOM 671 C CA . LYS A 1 82 ? 5.935 43.930 3.265 1.00 50.28 82 LYS A CA 1
ATOM 672 C C . LYS A 1 82 ? 4.614 44.492 2.722 1.00 50.28 82 LYS A C 1
ATOM 674 O O . LYS A 1 82 ? 4.595 45.521 2.057 1.00 50.28 82 LYS A O 1
ATOM 679 N N . ARG A 1 83 ? 3.500 43.784 2.936 1.00 50.78 83 ARG A N 1
ATOM 680 C CA . ARG A 1 83 ? 2.158 44.312 2.662 1.00 50.78 83 ARG A CA 1
ATOM 681 C C . ARG A 1 83 ? 1.765 45.156 3.869 1.00 50.78 83 ARG A C 1
ATOM 683 O O . ARG A 1 83 ? 1.655 44.642 4.978 1.00 50.78 83 ARG A O 1
ATOM 690 N N . ASN A 1 84 ? 1.670 46.463 3.643 1.00 46.78 84 ASN A N 1
ATOM 691 C CA . ASN A 1 84 ? 1.398 47.474 4.655 1.00 46.78 84 ASN A CA 1
ATOM 692 C C . ASN A 1 84 ? 0.259 47.056 5.590 1.00 46.78 84 ASN A C 1
ATOM 694 O O . ASN A 1 84 ? -0.870 46.819 5.163 1.00 46.78 84 ASN A O 1
ATOM 698 N N . GLN A 1 85 ? 0.586 47.026 6.880 1.00 52.94 85 GLN A N 1
ATOM 699 C CA . GLN A 1 85 ? -0.356 47.022 7.986 1.00 52.94 85 GLN A CA 1
ATOM 700 C C . GLN A 1 85 ? -1.135 48.339 7.963 1.00 52.94 85 GLN A C 1
ATOM 702 O O . GLN A 1 85 ? -0.795 49.308 8.635 1.00 52.94 85 GLN A O 1
ATOM 707 N N . GLN A 1 86 ? -2.192 48.392 7.168 1.00 43.56 86 GLN A N 1
ATOM 708 C CA . GLN A 1 86 ? -3.228 49.396 7.318 1.00 43.56 86 GLN A CA 1
ATOM 709 C C . GLN A 1 86 ? -4.515 48.653 7.589 1.00 43.56 86 GLN A C 1
ATOM 711 O O . GLN A 1 86 ? -5.125 48.121 6.672 1.00 43.56 86 GLN A O 1
ATOM 716 N N . LYS A 1 87 ? -4.856 48.585 8.882 1.00 51.56 87 LYS A N 1
ATOM 717 C CA . LYS A 1 87 ? -6.210 48.674 9.446 1.00 51.56 87 LYS A CA 1
ATOM 718 C C . LYS A 1 87 ? -7.348 48.612 8.410 1.00 51.56 87 LYS A C 1
ATOM 720 O O . LYS A 1 87 ? -8.107 49.561 8.249 1.00 51.56 87 LYS A O 1
ATOM 725 N N . LYS A 1 88 ? -7.492 47.468 7.749 1.00 45.97 88 LYS A N 1
ATOM 726 C CA . LYS A 1 88 ? -8.684 47.072 7.011 1.00 45.97 88 LYS A CA 1
ATOM 727 C C . LYS A 1 88 ? -9.097 45.715 7.542 1.00 45.97 88 LYS A C 1
ATOM 729 O O . LYS A 1 88 ? -8.762 44.684 6.989 1.00 45.97 88 LYS A O 1
ATOM 734 N N . ILE A 1 89 ? -9.756 45.826 8.692 1.00 49.62 89 ILE A N 1
ATOM 735 C CA . ILE A 1 89 ? -10.968 45.105 9.046 1.00 49.62 89 ILE A CA 1
ATOM 736 C C . ILE A 1 89 ? -10.731 43.600 9.243 1.00 49.62 89 ILE A C 1
ATOM 738 O O . ILE A 1 89 ? -10.385 42.860 8.331 1.00 49.62 89 ILE A O 1
ATOM 742 N N . LYS A 1 90 ? -11.021 43.133 10.463 1.00 49.12 90 LYS A N 1
ATOM 743 C CA . LYS A 1 90 ? -11.621 41.814 10.704 1.00 49.12 90 LYS A CA 1
ATOM 744 C C . LYS A 1 90 ? -12.934 41.735 9.906 1.00 49.12 90 LYS A C 1
ATOM 746 O O . LYS A 1 90 ? -14.022 41.764 10.464 1.00 49.12 90 LYS A O 1
ATOM 751 N N . GLN A 1 91 ? -12.831 41.806 8.589 1.00 49.56 91 GLN A N 1
ATOM 752 C CA . GLN A 1 91 ? -13.917 41.622 7.658 1.00 49.56 91 GLN A CA 1
ATOM 753 C C . GLN A 1 91 ? -13.902 40.124 7.527 1.00 49.56 91 GLN A C 1
ATOM 755 O O . GLN A 1 91 ? -12.875 39.570 7.135 1.00 49.56 91 GLN A O 1
ATOM 760 N N . HIS A 1 92 ? -14.968 39.490 8.006 1.00 51.44 92 HIS A N 1
ATOM 761 C CA . HIS A 1 92 ? -15.224 38.080 7.783 1.00 51.44 92 HIS A CA 1
ATOM 762 C C . HIS A 1 92 ? -14.791 37.762 6.358 1.00 51.44 92 HIS A C 1
ATOM 764 O O . HIS A 1 92 ? -15.393 38.260 5.407 1.00 51.44 92 HIS A O 1
ATOM 770 N N . TYR A 1 93 ? -13.667 37.056 6.234 1.00 70.88 93 TYR A N 1
ATOM 771 C CA . TYR A 1 93 ? -13.211 36.565 4.952 1.00 70.88 93 TYR A CA 1
ATOM 772 C C . TYR A 1 93 ? -14.345 35.665 4.474 1.00 70.88 93 TYR A C 1
ATOM 774 O O . TYR A 1 93 ? -14.605 34.625 5.079 1.00 70.88 93 TYR A O 1
ATOM 782 N N . ALA A 1 94 ? -15.121 36.156 3.510 1.00 79.19 94 ALA A N 1
ATOM 783 C CA . ALA A 1 94 ? -16.217 35.401 2.945 1.00 79.19 94 ALA A CA 1
ATOM 784 C C . ALA A 1 94 ? -15.569 34.303 2.110 1.00 79.19 94 ALA A C 1
ATOM 786 O O . ALA A 1 94 ? -14.930 34.595 1.098 1.00 79.19 94 ALA A O 1
ATOM 787 N N . LEU A 1 95 ? -15.670 33.070 2.604 1.00 80.19 95 LEU A N 1
ATOM 788 C CA . LEU A 1 95 ? -15.171 31.895 1.909 1.00 80.19 95 LEU A CA 1
ATOM 789 C C . LEU A 1 95 ? -15.786 31.866 0.506 1.00 80.19 95 LEU A C 1
ATOM 791 O O . LEU A 1 95 ? -16.992 32.071 0.345 1.00 80.19 95 LEU A O 1
ATOM 795 N N . ASN A 1 96 ? -14.959 31.625 -0.507 1.00 89.25 96 ASN A N 1
ATOM 796 C CA . ASN A 1 96 ? -15.459 31.395 -1.861 1.00 89.25 96 ASN A CA 1
ATOM 797 C C . ASN A 1 96 ? -16.324 30.116 -1.879 1.00 89.25 96 ASN A C 1
ATOM 799 O O . ASN A 1 96 ? -16.155 29.245 -1.032 1.00 89.25 96 ASN A O 1
ATOM 803 N N . GLU A 1 97 ? -17.200 29.937 -2.867 1.00 90.06 97 GLU A N 1
ATOM 804 C CA . GLU A 1 97 ? -18.080 28.763 -2.993 1.00 90.06 97 GLU A CA 1
ATOM 805 C C . GLU A 1 97 ? -17.310 27.436 -2.889 1.00 90.06 97 GLU A C 1
ATOM 807 O O . GLU A 1 97 ? -17.726 26.513 -2.192 1.00 90.06 97 GLU A O 1
ATOM 812 N N . LYS A 1 98 ? -16.126 27.355 -3.510 1.00 92.38 98 LYS A N 1
ATOM 813 C CA . LYS A 1 98 ? -15.245 26.178 -3.412 1.00 92.38 98 LYS A CA 1
ATOM 814 C C . LYS A 1 98 ? -14.723 25.935 -1.995 1.00 92.38 98 LYS A C 1
ATOM 816 O O . LYS A 1 98 ? -14.584 24.786 -1.586 1.00 92.38 98 LYS A O 1
ATOM 821 N N . GLU A 1 99 ? -14.413 27.003 -1.269 1.00 91.75 99 GLU A N 1
ATOM 822 C CA . GLU A 1 99 ? -13.929 26.930 0.110 1.00 91.75 99 GLU A CA 1
ATOM 823 C C . GLU A 1 99 ? -15.075 26.574 1.064 1.00 91.75 99 GLU A C 1
ATOM 825 O O . GLU A 1 99 ? -14.878 25.746 1.943 1.00 91.75 99 GLU A O 1
ATOM 830 N N . LEU A 1 100 ? -16.286 27.098 0.838 1.00 92.19 100 LEU A N 1
ATOM 831 C CA . LEU A 1 100 ? -17.493 26.703 1.571 1.00 92.19 100 LEU A CA 1
ATOM 832 C C . LEU A 1 100 ? -17.807 25.218 1.385 1.00 92.19 100 LEU A C 1
ATOM 834 O O . LEU A 1 100 ? -18.091 24.533 2.359 1.00 92.19 100 LEU A O 1
ATOM 838 N N . LEU A 1 101 ? -17.699 24.694 0.161 1.00 93.00 101 LEU A N 1
ATOM 839 C CA . LEU A 1 101 ? -17.884 23.264 -0.105 1.00 93.00 101 LEU A CA 1
ATOM 840 C C . LEU A 1 101 ? -16.778 22.400 0.517 1.00 93.00 101 LEU A C 1
ATOM 842 O O . LEU A 1 101 ? -17.020 21.260 0.914 1.00 93.00 101 LEU A O 1
ATOM 846 N N . ALA A 1 102 ? -15.543 22.900 0.585 1.00 92.75 102 ALA A N 1
ATOM 847 C CA . ALA A 1 102 ? -14.469 22.211 1.294 1.00 92.75 102 ALA A CA 1
ATOM 848 C C . ALA A 1 102 ? -14.721 22.195 2.810 1.00 92.75 102 ALA A C 1
ATOM 850 O O . ALA A 1 102 ? -14.603 21.138 3.427 1.00 92.75 102 ALA A O 1
ATOM 851 N N . GLU A 1 103 ? -15.132 23.329 3.376 1.00 92.62 103 GLU A N 1
ATOM 852 C CA . GLU A 1 103 ? -15.470 23.470 4.791 1.00 92.62 103 GLU A CA 1
ATOM 853 C C . GLU A 1 103 ? -16.674 22.602 5.160 1.00 92.62 103 GLU A C 1
ATOM 855 O O . GLU A 1 103 ? -16.610 21.866 6.135 1.00 92.62 103 GLU A O 1
ATOM 860 N N . GLN A 1 104 ? -17.734 22.600 4.349 1.00 94.56 104 GLN A N 1
ATOM 861 C CA . GLN A 1 104 ? -18.900 21.744 4.560 1.00 94.56 104 GLN A CA 1
ATOM 862 C C . GLN A 1 104 ? -18.494 20.268 4.607 1.00 94.56 104 GLN A C 1
ATOM 864 O O . GLN A 1 104 ? -18.800 19.588 5.578 1.00 94.56 104 GLN A O 1
ATOM 869 N N . ARG A 1 105 ? -17.712 19.787 3.630 1.00 94.44 105 ARG A N 1
ATOM 870 C CA . ARG A 1 105 ? -17.202 18.403 3.644 1.00 94.44 105 ARG A CA 1
ATOM 871 C C . ARG A 1 105 ? -16.357 18.105 4.882 1.00 94.44 105 ARG A C 1
ATOM 873 O O . ARG A 1 105 ? -16.411 16.996 5.407 1.00 94.44 105 ARG A O 1
ATOM 880 N N . HIS A 1 106 ? -15.572 19.077 5.343 1.00 95.00 106 HIS A N 1
ATOM 881 C CA . HIS A 1 106 ? -14.785 18.935 6.562 1.00 95.00 106 HIS A CA 1
ATOM 882 C C . HIS A 1 106 ? -15.678 18.841 7.809 1.00 95.00 106 HIS A C 1
ATOM 884 O O . HIS A 1 106 ? -15.464 17.968 8.649 1.00 95.00 106 HIS A O 1
ATOM 890 N N . GLN A 1 107 ? -16.701 19.692 7.915 1.00 95.31 107 GLN A N 1
ATOM 891 C CA . GLN A 1 107 ? -17.668 19.664 9.015 1.00 95.31 107 GLN A CA 1
ATOM 892 C C . GLN A 1 107 ? -18.502 18.379 9.007 1.00 95.31 107 GLN A C 1
ATOM 894 O O . GLN A 1 107 ? -18.719 17.804 10.070 1.00 95.31 107 GLN A O 1
ATOM 899 N N . ASP A 1 108 ? -18.892 17.887 7.831 1.00 95.44 108 ASP A N 1
ATOM 900 C CA . ASP A 1 108 ? -19.674 16.658 7.680 1.00 95.44 108 ASP A CA 1
ATOM 901 C C . ASP A 1 108 ? -18.885 15.423 8.147 1.00 95.44 108 ASP A C 1
ATOM 903 O O . ASP A 1 108 ? -19.446 14.531 8.784 1.00 95.44 108 ASP A O 1
ATOM 907 N N . ILE A 1 109 ? -17.571 15.363 7.876 1.00 93.31 109 ILE A N 1
ATOM 908 C CA . ILE A 1 109 ? -16.741 14.202 8.240 1.00 93.31 109 ILE A CA 1
ATOM 909 C C . ILE A 1 109 ? -16.185 14.262 9.668 1.00 93.31 109 ILE A C 1
ATOM 911 O O . ILE A 1 109 ? -15.881 13.227 10.266 1.00 93.31 109 ILE A O 1
ATOM 915 N N . ARG A 1 110 ? -16.056 15.461 10.246 1.00 94.38 110 ARG A N 1
ATOM 916 C CA . ARG A 1 110 ? -15.431 15.674 11.559 1.00 94.38 110 ARG A CA 1
ATOM 917 C C . ARG A 1 110 ? -16.039 14.830 12.691 1.00 94.38 110 ARG A C 1
ATOM 919 O O . ARG A 1 110 ? -15.249 14.256 13.439 1.00 94.38 110 ARG A O 1
ATOM 926 N N . PRO A 1 111 ? -17.371 14.683 12.837 1.00 93.75 111 PRO A N 1
ATOM 927 C CA . PRO A 1 111 ? -17.952 13.840 13.883 1.00 93.75 111 PRO A CA 1
ATOM 928 C C . PRO A 1 111 ? -17.512 12.376 13.787 1.00 93.75 111 PRO A C 1
ATOM 930 O O . PRO A 1 111 ? -17.265 11.740 14.808 1.00 93.75 111 PRO A O 1
ATOM 933 N N . PHE A 1 112 ? -17.361 11.850 12.567 1.00 91.75 112 PHE A N 1
ATOM 934 C CA . PHE A 1 112 ? -16.904 10.478 12.344 1.00 91.75 112 PHE A CA 1
ATOM 935 C C . PHE A 1 112 ? -15.437 10.301 12.729 1.00 91.75 112 PHE A C 1
ATOM 937 O O . PHE A 1 112 ? -15.092 9.301 13.351 1.00 91.75 112 PHE A O 1
ATOM 944 N N . LEU A 1 113 ? -14.586 11.284 12.412 1.00 92.44 113 LEU A N 1
ATOM 945 C CA . LEU A 1 113 ? -13.173 11.268 12.801 1.00 92.44 113 LEU A CA 1
ATOM 946 C C . LEU A 1 113 ? -12.997 11.343 14.319 1.00 92.44 113 LEU A C 1
ATOM 948 O O . LEU A 1 113 ? -12.204 10.589 14.876 1.00 92.44 113 LEU A O 1
ATOM 952 N N . VAL A 1 114 ? -13.754 12.219 14.988 1.00 93.62 114 VAL A N 1
ATOM 953 C CA . VAL A 1 114 ? -13.727 12.338 16.454 1.00 93.62 114 VAL A CA 1
ATOM 954 C C . VAL A 1 114 ? -14.182 11.031 17.099 1.00 93.62 114 VAL A C 1
ATOM 956 O O . VAL A 1 114 ? -13.485 10.512 17.963 1.00 93.62 114 VAL A O 1
ATOM 959 N N . LYS A 1 115 ? -15.285 10.444 16.622 1.00 93.81 115 LYS A N 1
ATOM 960 C CA . LYS A 1 115 ? -15.769 9.155 17.125 1.00 93.81 115 LYS A CA 1
ATOM 961 C C . LYS A 1 115 ? -14.744 8.034 16.915 1.00 93.81 115 LYS A C 1
ATOM 963 O O . LYS A 1 115 ? -14.448 7.303 17.850 1.00 93.81 115 LYS A O 1
ATOM 968 N N . ALA A 1 116 ? -14.149 7.935 15.725 1.00 92.69 116 ALA A N 1
ATOM 969 C CA . ALA A 1 116 ? -13.110 6.945 15.439 1.00 92.69 116 ALA A CA 1
ATOM 970 C C . ALA A 1 116 ? -11.884 7.104 16.356 1.00 92.69 116 ALA A C 1
ATOM 972 O O . ALA A 1 116 ? -11.297 6.113 16.786 1.00 92.69 116 ALA A O 1
ATOM 973 N N . GLN A 1 117 ? -11.508 8.345 16.680 1.00 92.50 117 GLN A N 1
ATOM 974 C CA . GLN A 1 117 ? -10.442 8.625 17.637 1.00 92.50 117 GLN A CA 1
ATOM 975 C C . GLN A 1 117 ? -10.823 8.184 19.058 1.00 92.50 117 GLN A C 1
ATOM 977 O O . GLN A 1 117 ? -9.999 7.582 19.742 1.00 92.50 117 GLN A O 1
ATOM 982 N N . GLU A 1 118 ? -12.047 8.464 19.508 1.00 93.06 118 GLU A N 1
ATOM 983 C CA . GLU A 1 118 ? -12.547 8.017 20.815 1.00 93.06 118 GLU A CA 1
ATOM 984 C C . GLU A 1 118 ? -12.565 6.485 20.916 1.00 93.06 118 GLU A C 1
ATOM 986 O O . GLU A 1 118 ? -12.099 5.932 21.913 1.00 93.06 118 GLU A O 1
ATOM 991 N N . ASP A 1 119 ? -13.021 5.799 19.864 1.00 93.00 119 ASP A N 1
ATOM 992 C CA . ASP A 1 119 ? -13.017 4.335 19.784 1.00 93.00 119 ASP A CA 1
ATOM 993 C C . ASP A 1 119 ? -11.588 3.767 19.840 1.00 93.00 119 ASP A C 1
ATOM 995 O O . ASP A 1 119 ? -11.332 2.802 20.565 1.00 93.00 119 ASP A O 1
ATOM 999 N N . LEU A 1 120 ? -10.639 4.392 19.129 1.00 91.00 120 LEU A N 1
ATOM 1000 C CA . LEU A 1 120 ? -9.224 4.011 19.154 1.00 91.00 120 LEU A CA 1
ATOM 1001 C C . LEU A 1 120 ? -8.615 4.172 20.551 1.00 91.00 120 LEU A C 1
ATOM 1003 O O . LEU A 1 120 ? -7.936 3.268 21.030 1.00 91.00 120 LEU A O 1
ATOM 1007 N N . ILE A 1 121 ? -8.881 5.297 21.220 1.00 90.44 121 ILE A N 1
ATOM 1008 C CA . ILE A 1 121 ? -8.409 5.550 22.590 1.00 90.44 121 ILE A CA 1
ATOM 1009 C C . ILE A 1 121 ? -9.047 4.557 23.578 1.00 90.44 121 ILE A C 1
ATOM 1011 O O . ILE A 1 121 ? -8.405 4.131 24.540 1.00 90.44 121 ILE A O 1
ATOM 1015 N N . GLY A 1 122 ? -10.301 4.165 23.342 1.00 89.44 122 GLY A N 1
ATOM 1016 C CA . GLY A 1 122 ? -11.004 3.160 24.138 1.00 89.44 122 GLY A CA 1
ATOM 1017 C C . GLY A 1 122 ? -10.437 1.743 23.993 1.00 89.44 122 GLY A C 1
ATOM 1018 O O . GLY A 1 122 ? -10.479 0.970 24.953 1.00 89.44 122 GLY A O 1
ATOM 1019 N N . ALA A 1 123 ? -9.870 1.400 22.834 1.00 90.06 123 ALA A N 1
ATOM 1020 C CA . ALA A 1 123 ? -9.341 0.073 22.520 1.00 90.06 123 ALA A CA 1
ATOM 1021 C C . ALA A 1 123 ? -7.925 -0.157 23.090 1.00 90.06 123 ALA A C 1
ATOM 1023 O O . ALA A 1 123 ? -6.943 -0.266 22.356 1.00 90.06 123 ALA A O 1
ATOM 1024 N N . LYS A 1 124 ? -7.814 -0.274 24.419 1.00 87.81 124 LYS A N 1
ATOM 1025 C CA . LYS A 1 124 ? -6.524 -0.428 25.124 1.00 87.81 124 LYS A CA 1
ATOM 1026 C C . LYS A 1 124 ? -5.680 -1.606 24.632 1.00 87.81 124 LYS A C 1
ATOM 1028 O O . LYS A 1 124 ? -4.487 -1.433 24.414 1.00 87.81 124 LYS A O 1
ATOM 1033 N N . GLU A 1 125 ? -6.298 -2.767 24.403 1.00 86.62 125 GLU A N 1
ATOM 1034 C CA . GLU A 1 125 ? -5.576 -3.955 23.922 1.00 86.62 125 GLU A CA 1
ATOM 1035 C C . GLU A 1 125 ? -4.945 -3.713 22.535 1.00 86.62 125 GLU A C 1
ATOM 1037 O O . GLU A 1 125 ? -3.827 -4.148 22.264 1.00 86.62 125 GLU A O 1
ATOM 1042 N N . LEU A 1 126 ? -5.632 -2.966 21.658 1.00 89.19 126 LEU A N 1
ATOM 1043 C CA . LEU A 1 126 ? -5.092 -2.577 20.355 1.00 89.19 126 LEU A CA 1
ATOM 1044 C C . LEU A 1 126 ? -3.915 -1.606 20.516 1.00 89.19 126 LEU A C 1
ATOM 1046 O O . LEU A 1 126 ? -2.896 -1.783 19.854 1.00 89.19 126 LEU A O 1
ATOM 1050 N N . LEU A 1 127 ? -4.030 -0.609 21.400 1.00 87.81 127 LEU A N 1
ATOM 1051 C CA . LEU A 1 127 ? -2.965 0.369 21.658 1.00 87.81 127 LEU A CA 1
ATOM 1052 C C . LEU A 1 127 ? -1.678 -0.281 22.192 1.00 87.81 127 LEU A C 1
ATOM 1054 O O . LEU A 1 127 ? -0.581 0.134 21.811 1.00 87.81 127 LEU A O 1
ATOM 1058 N N . GLU A 1 128 ? -1.798 -1.307 23.037 1.00 85.06 128 GLU A N 1
ATOM 1059 C CA . GLU A 1 128 ? -0.654 -2.089 23.527 1.00 85.06 128 GLU A CA 1
ATOM 1060 C C . GLU A 1 128 ? 0.086 -2.762 22.363 1.00 85.06 128 GLU A C 1
ATOM 1062 O O . GLU A 1 128 ? 1.297 -2.598 22.213 1.00 85.06 128 GLU A O 1
ATOM 1067 N N . VAL A 1 129 ? -0.653 -3.418 21.464 1.00 84.25 129 VAL A N 1
ATOM 1068 C CA . VAL A 1 129 ? -0.084 -4.054 20.266 1.00 84.25 129 VAL A CA 1
ATOM 1069 C C . VAL A 1 129 ? 0.461 -3.030 19.268 1.00 84.25 129 VAL A C 1
ATOM 1071 O O . VAL A 1 129 ? 1.466 -3.299 18.609 1.00 84.25 129 VAL A O 1
ATOM 1074 N N . MET A 1 130 ? -0.160 -1.851 19.149 1.00 82.81 130 MET A N 1
ATOM 1075 C CA . MET A 1 130 ? 0.292 -0.782 18.249 1.00 82.81 130 MET A CA 1
ATOM 1076 C C . MET A 1 130 ? 1.740 -0.361 18.524 1.00 82.81 130 MET A C 1
ATOM 1078 O O . MET A 1 130 ? 2.477 -0.047 17.588 1.00 82.81 130 MET A O 1
ATOM 1082 N N . CYS A 1 131 ? 2.163 -0.406 19.788 1.00 74.06 131 CYS A N 1
ATOM 1083 C CA . CYS A 1 131 ? 3.535 -0.100 20.190 1.00 74.06 131 CYS A CA 1
ATOM 1084 C C . CYS A 1 131 ? 4.547 -1.149 19.696 1.00 74.06 131 CYS A C 1
ATOM 1086 O O . CYS A 1 131 ? 5.716 -0.828 19.491 1.00 74.06 131 CYS A O 1
ATOM 1088 N N . GLU A 1 132 ? 4.102 -2.384 19.466 1.00 77.56 132 GLU A N 1
ATOM 1089 C CA . GLU A 1 132 ? 4.927 -3.504 19.001 1.00 77.56 132 GLU A CA 1
ATOM 1090 C C . GLU A 1 132 ? 4.922 -3.670 17.476 1.00 77.56 132 GLU A C 1
ATOM 1092 O O . GLU A 1 132 ? 5.641 -4.516 16.945 1.00 77.56 132 GLU A O 1
ATOM 1097 N N . LEU A 1 133 ? 4.131 -2.882 16.735 1.00 75.69 133 LEU A N 1
ATOM 1098 C CA . LEU A 1 133 ? 4.047 -2.999 15.270 1.00 75.69 133 LEU A CA 1
ATOM 1099 C C . LEU A 1 133 ? 5.380 -2.723 14.568 1.00 75.69 133 LEU A C 1
ATOM 1101 O O . LEU A 1 133 ? 5.575 -3.135 13.428 1.00 75.69 133 LEU A O 1
ATOM 1105 N N . ASN A 1 134 ? 6.296 -2.049 15.259 1.00 69.88 134 ASN A N 1
ATOM 1106 C CA . ASN A 1 134 ? 7.623 -1.740 14.756 1.00 69.88 134 ASN A CA 1
ATOM 1107 C C . ASN A 1 134 ? 8.662 -2.843 15.027 1.00 69.88 134 ASN A C 1
ATOM 1109 O O . ASN A 1 134 ? 9.800 -2.745 14.576 1.00 69.88 134 ASN A O 1
ATOM 1113 N N . CYS A 1 135 ? 8.300 -3.877 15.789 1.00 65.50 135 CYS A N 1
ATOM 1114 C CA . CYS A 1 135 ? 9.193 -4.987 16.078 1.00 65.50 135 CYS A CA 1
ATOM 1115 C C . CYS A 1 135 ? 9.219 -5.956 14.894 1.00 65.50 135 CYS A C 1
ATOM 1117 O O . CYS A 1 135 ? 8.192 -6.508 14.487 1.00 65.50 135 CYS A O 1
ATOM 1119 N N . GLU A 1 136 ? 10.409 -6.208 14.359 1.00 64.06 136 GLU A N 1
ATOM 1120 C CA . GLU A 1 136 ? 10.615 -7.284 13.399 1.00 64.06 136 GLU A CA 1
ATOM 1121 C C . GLU A 1 136 ? 10.406 -8.623 14.112 1.00 64.06 136 GLU A C 1
ATOM 1123 O O . GLU A 1 136 ? 11.235 -9.065 14.900 1.00 64.06 136 GLU A O 1
ATOM 1128 N N . LYS A 1 137 ? 9.251 -9.261 13.893 1.00 58.59 137 LYS A N 1
ATOM 1129 C CA . LYS A 1 137 ? 9.033 -10.632 14.373 1.00 58.59 137 LYS A CA 1
ATOM 1130 C C . LYS A 1 137 ? 9.844 -11.613 13.515 1.00 58.59 137 LYS A C 1
ATOM 1132 O O . LYS A 1 137 ? 9.739 -11.564 12.281 1.00 58.59 137 LYS A O 1
ATOM 1137 N N . GLU A 1 138 ? 10.619 -12.465 14.187 1.00 50.28 138 GLU A N 1
ATOM 1138 C CA . GLU A 1 138 ? 11.342 -13.626 13.646 1.00 50.28 138 GLU A CA 1
ATOM 1139 C C . GLU A 1 138 ? 10.351 -14.702 13.164 1.00 50.28 138 GLU A C 1
ATOM 1141 O O . GLU A 1 138 ? 9.283 -14.868 13.758 1.00 50.28 138 GLU A O 1
ATOM 1146 N N . GLY A 1 139 ? 10.680 -15.416 12.078 1.00 51.34 139 GLY A N 1
ATOM 1147 C CA . GLY A 1 139 ? 9.873 -16.548 11.588 1.00 51.34 139 GLY A CA 1
ATOM 1148 C C . GLY A 1 139 ? 9.686 -16.681 10.071 1.00 51.34 139 GLY A C 1
ATOM 1149 O O . GLY A 1 139 ? 8.841 -17.464 9.652 1.00 51.34 139 GLY A O 1
ATOM 1150 N N . TRP A 1 140 ? 10.428 -15.937 9.242 1.00 54.16 140 TRP A N 1
ATOM 1151 C CA . TRP A 1 140 ? 10.292 -15.983 7.776 1.00 54.16 140 TRP A CA 1
ATOM 1152 C C . TRP A 1 140 ? 11.669 -15.945 7.105 1.00 54.16 140 TRP A C 1
ATOM 1154 O O . TRP A 1 140 ? 12.076 -14.929 6.549 1.00 54.16 140 TRP A O 1
ATOM 1164 N N . GLU A 1 141 ? 12.401 -17.053 7.221 1.00 52.81 141 GLU A N 1
ATOM 1165 C CA . GLU A 1 141 ? 13.800 -17.210 6.783 1.00 52.81 141 GLU A CA 1
ATOM 1166 C C . GLU A 1 141 ? 13.977 -17.199 5.249 1.00 52.81 141 GLU A C 1
ATOM 1168 O O . GLU A 1 141 ? 15.091 -17.045 4.760 1.00 52.81 141 GLU A O 1
ATOM 1173 N N . THR A 1 142 ? 12.890 -17.314 4.479 1.00 52.62 142 THR A N 1
ATOM 1174 C CA . THR A 1 142 ? 12.897 -17.435 3.008 1.00 52.62 142 THR A CA 1
ATOM 1175 C C . THR A 1 142 ? 12.586 -16.146 2.238 1.00 52.62 142 THR A C 1
ATOM 1177 O O . THR A 1 142 ? 12.652 -16.149 1.008 1.00 52.62 142 THR A O 1
ATOM 1180 N N . CYS A 1 143 ? 12.249 -15.038 2.905 1.00 55.69 143 CYS A N 1
ATOM 1181 C CA . CYS A 1 143 ? 11.899 -13.7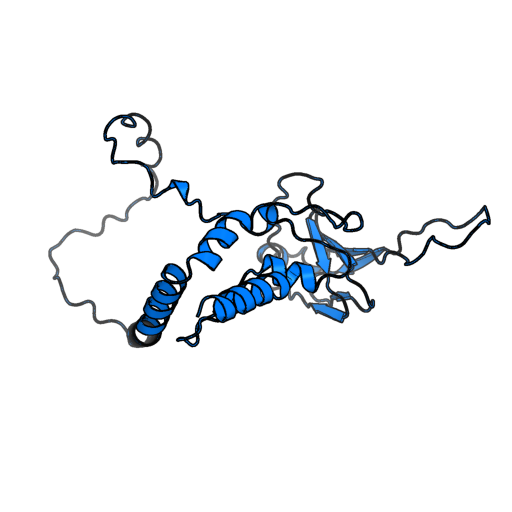88 2.218 1.00 55.69 143 CYS A CA 1
ATOM 1182 C C . CYS A 1 143 ? 13.141 -12.972 1.828 1.00 55.69 143 CYS A C 1
ATOM 1184 O O . CYS A 1 143 ? 14.059 -12.798 2.627 1.00 55.69 143 CYS A O 1
ATOM 1186 N N . ILE A 1 144 ? 13.136 -12.399 0.619 1.00 61.53 144 ILE A N 1
ATOM 1187 C CA . ILE A 1 144 ? 14.213 -11.510 0.159 1.00 61.53 144 ILE A CA 1
ATOM 1188 C C . ILE A 1 144 ? 14.053 -10.144 0.834 1.00 61.53 144 ILE A C 1
ATOM 1190 O O . ILE A 1 144 ? 13.059 -9.450 0.603 1.00 61.53 144 ILE A O 1
ATOM 1194 N N . ASP A 1 145 ? 15.040 -9.749 1.641 1.00 61.12 145 ASP A N 1
ATOM 1195 C CA . ASP A 1 145 ? 15.114 -8.396 2.188 1.00 61.12 145 ASP A CA 1
ATOM 1196 C C . ASP A 1 145 ? 15.656 -7.419 1.133 1.00 61.12 145 ASP A C 1
ATOM 1198 O O . ASP A 1 145 ? 16.772 -7.556 0.624 1.00 61.12 145 ASP A O 1
ATOM 1202 N N . LEU A 1 146 ? 14.844 -6.417 0.803 1.00 60.94 146 LEU A N 1
ATOM 1203 C CA . LEU A 1 146 ? 15.169 -5.361 -0.158 1.00 60.94 146 LEU A CA 1
ATOM 1204 C C . LEU A 1 146 ? 16.038 -4.255 0.462 1.00 60.94 146 LEU A C 1
ATOM 1206 O O . LEU A 1 146 ? 16.574 -3.413 -0.262 1.00 60.94 146 LEU A O 1
ATOM 1210 N N . ASN A 1 147 ? 16.200 -4.257 1.791 1.00 56.75 147 ASN A N 1
ATOM 1211 C CA . ASN A 1 147 ? 16.892 -3.211 2.546 1.00 56.75 147 ASN A CA 1
ATOM 1212 C C . ASN A 1 147 ? 18.387 -3.465 2.772 1.00 56.75 147 ASN A C 1
ATOM 1214 O O . ASN A 1 147 ? 19.030 -2.693 3.484 1.00 56.75 147 ASN A O 1
ATOM 1218 N N . ASN A 1 148 ? 18.987 -4.470 2.128 1.00 48.78 148 ASN A N 1
ATOM 1219 C CA . ASN A 1 148 ? 20.414 -4.797 2.271 1.00 48.78 148 ASN A CA 1
ATOM 1220 C C . ASN A 1 148 ? 21.399 -3.741 1.701 1.00 48.78 148 ASN A C 1
ATOM 1222 O O . ASN A 1 148 ? 22.556 -4.049 1.423 1.00 48.78 148 ASN A O 1
ATOM 1226 N N . GLY A 1 149 ? 20.997 -2.475 1.545 1.00 45.31 149 GLY A N 1
ATOM 1227 C CA . GLY A 1 149 ? 21.888 -1.420 1.069 1.00 45.31 149 GLY A CA 1
ATOM 1228 C C . GLY A 1 149 ? 21.329 -0.006 1.177 1.00 45.31 149 GLY A C 1
ATOM 1229 O O . GLY A 1 149 ? 20.850 0.527 0.182 1.00 45.31 149 GLY A O 1
ATOM 1230 N N . GLY A 1 150 ? 21.499 0.606 2.355 1.00 48.41 150 GLY A N 1
ATOM 1231 C CA . GLY A 1 150 ? 21.588 2.059 2.558 1.00 48.41 150 GLY A CA 1
ATOM 1232 C C . GLY A 1 150 ? 20.350 2.905 2.232 1.00 48.41 150 GLY A C 1
ATOM 1233 O O . GLY A 1 150 ? 19.367 2.451 1.658 1.00 48.41 150 GLY A O 1
ATOM 1234 N N . VAL A 1 151 ? 20.409 4.184 2.616 1.00 48.47 151 VAL A N 1
ATOM 1235 C CA . VAL A 1 151 ? 19.407 5.192 2.238 1.00 48.47 151 VAL A CA 1
ATOM 1236 C C . VAL A 1 151 ? 19.501 5.401 0.727 1.00 48.47 151 VAL A C 1
ATOM 1238 O O . VAL A 1 151 ? 20.385 6.112 0.253 1.00 48.47 151 VAL A O 1
ATOM 1241 N N . LYS A 1 152 ? 18.624 4.746 -0.035 1.00 62.22 152 LYS A N 1
ATOM 1242 C CA . LYS A 1 152 ? 18.480 4.988 -1.472 1.00 62.22 152 LYS A CA 1
ATOM 1243 C C . LYS A 1 152 ? 17.722 6.299 -1.667 1.00 62.22 152 LYS A C 1
ATOM 1245 O O . LYS A 1 152 ? 16.697 6.525 -1.026 1.00 62.22 152 LYS A O 1
ATOM 1250 N N . GLU A 1 153 ? 18.257 7.183 -2.504 1.00 66.56 153 GLU A N 1
ATOM 1251 C CA . GLU A 1 153 ? 17.603 8.444 -2.852 1.00 66.56 153 GLU A CA 1
ATOM 1252 C C . GLU A 1 153 ? 16.277 8.142 -3.567 1.00 66.56 153 GLU A C 1
ATOM 1254 O O . GLU A 1 153 ? 16.234 7.332 -4.494 1.00 66.56 153 GLU A O 1
ATOM 1259 N N . GLU A 1 154 ? 15.180 8.741 -3.098 1.00 74.56 154 GLU A N 1
ATOM 1260 C CA . GLU A 1 154 ? 13.849 8.484 -3.648 1.00 74.56 154 GLU A CA 1
ATOM 1261 C C . GLU A 1 154 ? 13.778 8.971 -5.102 1.00 74.56 154 GLU A C 1
ATOM 1263 O O . GLU A 1 154 ? 13.908 10.161 -5.398 1.00 74.56 154 GLU A O 1
ATOM 1268 N N . VAL A 1 155 ? 13.563 8.038 -6.029 1.00 82.94 155 VAL A N 1
ATOM 1269 C CA . VAL A 1 155 ? 13.497 8.344 -7.457 1.00 82.94 155 VAL A CA 1
ATOM 1270 C C . VAL A 1 155 ? 12.132 8.944 -7.806 1.00 82.94 155 VAL A C 1
ATOM 1272 O O . VAL A 1 155 ? 11.107 8.262 -7.788 1.00 82.94 155 VAL A O 1
ATOM 1275 N N . SER A 1 156 ? 12.109 10.224 -8.190 1.00 87.88 156 SER A N 1
ATOM 1276 C CA . SER A 1 156 ? 10.882 10.887 -8.648 1.00 87.88 156 SER A CA 1
ATOM 1277 C C . SER A 1 156 ? 10.567 10.556 -10.111 1.00 87.88 156 SER A C 1
ATOM 1279 O O . SER A 1 156 ? 11.022 11.234 -11.036 1.00 87.88 156 SER A O 1
ATOM 1281 N N . PHE A 1 157 ? 9.715 9.550 -10.334 1.00 87.88 157 PHE A N 1
ATOM 1282 C CA . PHE A 1 157 ? 9.203 9.204 -11.671 1.00 87.88 157 PHE A CA 1
ATOM 1283 C C . PHE A 1 157 ? 8.504 10.380 -12.372 1.00 87.88 157 PHE A C 1
ATOM 1285 O O . PHE A 1 157 ? 8.532 10.476 -13.598 1.00 87.88 157 PHE A O 1
ATOM 1292 N N . VAL A 1 158 ? 7.907 11.304 -11.607 1.00 88.69 158 VAL A N 1
ATOM 1293 C CA . VAL A 1 158 ? 7.246 12.500 -12.150 1.00 88.69 158 VAL A CA 1
ATOM 1294 C C . VAL A 1 158 ? 8.255 13.461 -12.770 1.00 88.69 158 VAL A C 1
ATOM 1296 O O . VAL A 1 158 ? 7.994 13.990 -13.846 1.00 88.69 158 VAL A O 1
ATOM 1299 N N . GLU A 1 159 ? 9.399 13.694 -12.124 1.00 90.00 159 GLU A N 1
ATOM 1300 C CA . GLU A 1 159 ? 10.437 14.560 -12.696 1.00 90.00 159 GLU A CA 1
ATOM 1301 C C . GLU A 1 159 ? 11.155 13.874 -13.864 1.00 90.00 159 GLU A C 1
AT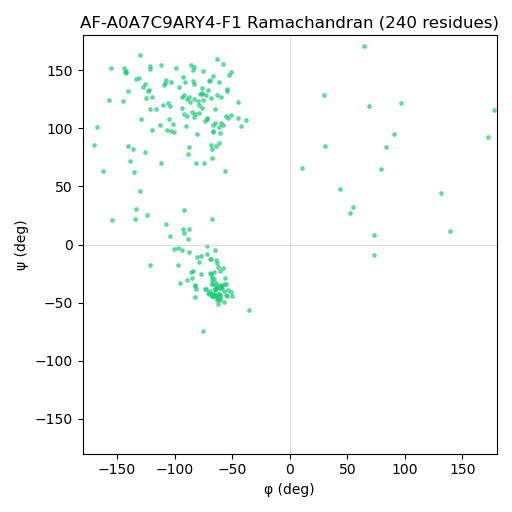OM 1303 O O . GLU A 1 159 ? 11.391 14.503 -14.897 1.00 90.00 159 GLU A O 1
ATOM 1308 N N . LEU A 1 160 ? 11.404 12.565 -13.760 1.00 89.88 160 LEU A N 1
ATOM 1309 C CA . LEU A 1 160 ? 11.991 11.783 -14.850 1.00 89.88 160 LEU A CA 1
ATOM 1310 C C . LEU A 1 160 ? 11.092 11.726 -16.089 1.00 89.88 160 LEU A C 1
ATOM 1312 O O . LEU A 1 160 ? 11.594 11.753 -17.206 1.00 89.88 160 LEU A O 1
ATOM 1316 N N . GLY A 1 161 ? 9.769 11.726 -15.922 1.00 88.81 161 GLY A N 1
ATOM 1317 C CA . GLY A 1 161 ? 8.818 11.728 -17.036 1.00 88.81 161 GLY A CA 1
ATOM 1318 C C . GLY A 1 161 ? 8.727 13.045 -17.815 1.00 88.81 161 GLY A C 1
ATOM 1319 O O . GLY A 1 161 ? 8.038 13.088 -18.836 1.00 88.81 161 GLY A O 1
ATOM 1320 N N . LYS A 1 162 ? 9.378 14.119 -17.342 1.00 90.00 162 LYS A N 1
ATOM 1321 C CA . LYS A 1 162 ? 9.376 15.448 -17.985 1.00 90.00 162 LYS A CA 1
ATOM 1322 C C . LYS A 1 162 ? 10.594 15.699 -18.870 1.00 90.00 162 LYS A C 1
ATOM 1324 O O . LYS A 1 162 ? 10.576 16.636 -19.667 1.00 90.00 162 LYS A O 1
ATOM 1329 N N . VAL A 1 163 ? 11.668 14.925 -18.715 1.00 88.88 163 VAL A N 1
ATOM 1330 C CA . VAL A 1 163 ? 12.889 15.131 -19.501 1.00 88.88 163 VAL A CA 1
ATOM 1331 C C . VAL A 1 163 ? 12.777 14.465 -20.868 1.00 88.88 163 VAL A C 1
ATOM 1333 O O . VAL A 1 163 ? 12.107 13.449 -21.033 1.00 88.88 163 VAL A O 1
ATOM 1336 N N . TRP A 1 164 ? 13.489 14.999 -21.862 1.00 88.69 164 TRP A N 1
ATOM 1337 C CA . TRP A 1 164 ? 13.535 14.405 -23.205 1.00 88.69 164 TRP A CA 1
ATOM 1338 C C . TRP A 1 164 ? 14.100 12.975 -23.205 1.00 88.69 164 TRP A C 1
ATOM 1340 O O . TRP A 1 164 ? 13.820 12.205 -24.119 1.00 88.69 164 TRP A O 1
ATOM 1350 N N . GLN A 1 165 ? 14.879 12.619 -22.176 1.00 89.75 165 GLN A N 1
ATOM 1351 C CA . GLN A 1 165 ? 15.463 11.291 -22.007 1.00 89.75 165 GLN A CA 1
ATOM 1352 C C . GLN A 1 165 ? 14.461 10.245 -21.508 1.00 89.75 165 GLN A C 1
ATOM 1354 O O . GLN A 1 165 ? 14.790 9.064 -21.517 1.00 89.75 165 GLN A O 1
ATOM 1359 N N . ALA A 1 166 ? 13.252 10.651 -21.097 1.00 89.88 166 ALA A N 1
ATOM 1360 C CA . ALA A 1 166 ? 12.276 9.757 -20.481 1.00 89.88 166 ALA A CA 1
ATOM 1361 C C . ALA A 1 166 ? 12.024 8.460 -21.278 1.00 89.88 166 ALA A C 1
ATOM 1363 O O . ALA A 1 166 ? 12.058 7.391 -20.674 1.00 89.88 166 ALA A O 1
ATOM 1364 N N . PRO A 1 167 ? 11.869 8.486 -22.618 1.00 88.94 167 PRO A N 1
ATOM 1365 C CA . PRO A 1 167 ? 11.666 7.266 -23.404 1.00 88.94 167 PRO A CA 1
ATOM 1366 C C . PRO A 1 167 ? 12.838 6.268 -23.383 1.00 88.94 167 PRO A C 1
ATOM 1368 O O . PRO A 1 167 ? 12.648 5.122 -23.771 1.00 88.94 167 PRO A O 1
ATOM 1371 N N . PHE A 1 168 ? 14.035 6.688 -22.960 1.00 89.62 168 PHE A N 1
ATOM 1372 C CA . PHE A 1 168 ? 15.238 5.847 -22.899 1.00 89.62 168 PHE A CA 1
ATOM 1373 C C . PHE A 1 168 ? 15.500 5.264 -21.506 1.00 89.62 168 PHE A C 1
ATOM 1375 O O . PHE A 1 168 ? 16.461 4.522 -21.325 1.00 89.62 168 PHE A O 1
ATOM 1382 N N . TYR A 1 169 ? 14.683 5.609 -20.510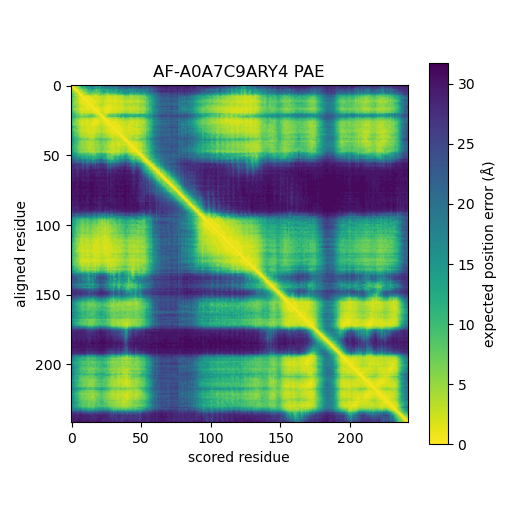 1.00 93.25 169 TYR A N 1
ATOM 1383 C CA . TYR A 1 169 ? 14.778 4.999 -19.192 1.00 93.25 169 TYR A CA 1
ATOM 1384 C C . TYR A 1 169 ? 14.205 3.586 -19.224 1.00 93.25 169 TYR A C 1
ATOM 1386 O O . TYR A 1 169 ? 13.043 3.381 -19.579 1.00 93.25 169 TYR A O 1
ATOM 1394 N N . GLU A 1 170 ? 15.021 2.621 -18.813 1.00 94.25 170 GLU A N 1
ATOM 1395 C CA . GLU A 1 170 ? 14.660 1.208 -18.789 1.00 94.25 170 GLU A CA 1
ATOM 1396 C C . GLU A 1 170 ? 14.462 0.720 -17.359 1.00 94.25 170 GLU A C 1
ATOM 1398 O O . GLU A 1 170 ? 15.229 1.062 -16.459 1.00 94.25 170 GLU A O 1
ATOM 1403 N N . ILE A 1 171 ? 13.435 -0.102 -17.169 1.00 93.62 171 ILE A N 1
ATOM 1404 C CA . ILE A 1 171 ? 13.216 -0.890 -15.963 1.00 93.62 171 ILE A CA 1
ATOM 1405 C C . ILE A 1 171 ? 13.602 -2.336 -16.245 1.00 93.62 171 ILE A C 1
ATOM 1407 O O . ILE A 1 171 ? 13.322 -2.876 -17.319 1.00 93.62 171 ILE A O 1
ATOM 1411 N N . ALA A 1 172 ? 14.243 -2.964 -15.269 1.00 92.62 172 ALA A N 1
ATOM 1412 C CA . ALA A 1 172 ? 14.710 -4.328 -15.378 1.00 92.62 172 ALA A CA 1
ATOM 1413 C C . ALA A 1 172 ? 13.891 -5.244 -14.469 1.00 92.62 172 ALA A C 1
ATOM 1415 O O . ALA A 1 172 ? 13.882 -5.055 -13.260 1.00 92.62 172 ALA A O 1
ATOM 1416 N N . ILE A 1 173 ? 13.211 -6.241 -15.029 1.00 91.19 173 ILE A N 1
ATOM 1417 C CA . ILE A 1 173 ? 12.374 -7.184 -14.277 1.00 91.19 173 ILE A CA 1
ATOM 1418 C C . ILE A 1 173 ? 13.109 -8.515 -14.161 1.00 91.19 173 ILE A C 1
ATOM 1420 O O . ILE A 1 173 ? 13.396 -9.146 -15.176 1.00 91.19 173 ILE A O 1
ATOM 1424 N N . ASN A 1 174 ? 13.403 -8.953 -12.940 1.00 85.44 174 ASN A N 1
ATOM 1425 C CA . ASN A 1 174 ? 14.080 -10.215 -12.672 1.00 85.44 174 ASN A CA 1
ATOM 1426 C C . ASN A 1 174 ? 13.054 -11.344 -12.501 1.00 85.44 174 ASN A C 1
ATOM 1428 O O . ASN A 1 174 ? 12.423 -11.487 -11.450 1.00 85.44 174 ASN A O 1
ATOM 1432 N N . ILE A 1 175 ? 12.902 -12.152 -13.549 1.00 74.19 175 ILE A N 1
ATOM 1433 C CA . ILE A 1 175 ? 12.043 -13.333 -13.557 1.00 74.19 175 ILE A CA 1
ATOM 1434 C C . ILE A 1 175 ? 12.890 -14.493 -13.037 1.00 74.19 175 ILE A C 1
ATOM 1436 O O . ILE A 1 175 ? 13.532 -15.220 -13.795 1.00 74.19 175 ILE A O 1
ATOM 1440 N N . SER A 1 176 ? 12.965 -14.618 -11.715 1.00 66.06 176 SER A N 1
ATOM 1441 C CA . SER A 1 176 ? 13.679 -15.728 -11.085 1.00 66.06 176 SER A CA 1
ATOM 1442 C C . SER A 1 176 ? 13.040 -17.047 -11.524 1.00 66.06 176 SER A C 1
ATOM 1444 O O . SER A 1 176 ? 11.827 -17.211 -11.401 1.00 66.06 176 SER A O 1
ATOM 1446 N N . GLN A 1 177 ? 13.841 -17.976 -12.049 1.00 53.94 177 GLN A N 1
ATOM 1447 C CA . GLN A 1 177 ? 13.376 -19.334 -12.307 1.00 53.94 177 GLN A CA 1
ATOM 1448 C C . GLN A 1 177 ? 13.123 -20.023 -10.966 1.00 53.94 177 GLN A C 1
ATOM 1450 O O . GLN A 1 177 ? 13.969 -20.024 -10.076 1.00 53.94 177 GLN A O 1
ATOM 1455 N N . ILE A 1 178 ? 11.913 -20.542 -10.829 1.00 47.19 178 ILE A N 1
ATOM 1456 C CA . ILE A 1 178 ? 11.445 -21.327 -9.697 1.00 47.19 178 ILE A CA 1
ATOM 1457 C C . ILE A 1 178 ? 12.052 -22.738 -9.842 1.00 47.19 178 ILE A C 1
ATOM 1459 O O . ILE A 1 178 ? 11.927 -23.333 -10.913 1.00 47.19 178 ILE A O 1
ATOM 1463 N N . ASN A 1 179 ? 12.669 -23.233 -8.759 1.00 39.56 179 ASN A N 1
ATOM 1464 C CA . ASN A 1 179 ? 13.153 -24.602 -8.486 1.00 39.56 179 ASN A CA 1
ATOM 1465 C C . ASN A 1 179 ? 14.604 -24.957 -8.888 1.00 39.56 179 ASN A C 1
ATOM 1467 O O . ASN A 1 179 ? 14.854 -25.455 -9.982 1.00 39.56 179 ASN A O 1
ATOM 1471 N N . GLU A 1 180 ? 15.533 -24.841 -7.933 1.00 43.38 180 GLU A N 1
ATOM 1472 C CA . GLU A 1 180 ? 16.645 -25.797 -7.775 1.00 43.38 180 GLU A CA 1
ATOM 1473 C C . GLU A 1 180 ? 16.425 -26.581 -6.473 1.00 43.38 180 GLU A C 1
ATOM 1475 O O . GLU A 1 180 ? 17.117 -26.397 -5.481 1.00 43.38 180 GLU A O 1
ATOM 1480 N N . GLU A 1 181 ? 15.413 -27.442 -6.481 1.00 44.19 181 GLU A N 1
ATOM 1481 C CA . GLU A 1 181 ? 15.342 -28.614 -5.609 1.00 44.19 181 GLU A CA 1
ATOM 1482 C C . GLU A 1 181 ? 14.865 -29.761 -6.497 1.00 44.19 181 GLU A C 1
ATOM 1484 O O . GLU A 1 181 ? 13.671 -29.987 -6.622 1.00 44.19 181 GLU A O 1
ATOM 1489 N N . ASP A 1 182 ? 15.800 -30.367 -7.229 1.00 38.97 182 ASP A N 1
ATOM 1490 C CA . ASP A 1 182 ? 15.765 -31.772 -7.643 1.00 38.97 182 ASP A CA 1
ATOM 1491 C C . ASP A 1 182 ? 17.162 -32.134 -8.181 1.00 38.97 182 ASP A C 1
ATOM 1493 O O . ASP A 1 182 ? 17.568 -31.715 -9.263 1.00 38.97 182 ASP A O 1
ATOM 1497 N N . GLU A 1 183 ? 17.902 -32.819 -7.308 1.00 44.72 183 GLU A N 1
ATOM 1498 C CA . GLU A 1 183 ? 18.962 -33.820 -7.505 1.00 44.72 183 GLU A CA 1
ATOM 1499 C C . GLU A 1 183 ? 19.863 -33.793 -8.761 1.00 44.72 183 GLU A C 1
ATOM 1501 O O . GLU A 1 183 ? 19.426 -33.857 -9.906 1.00 44.72 183 GLU A O 1
ATOM 1506 N N . GLU A 1 184 ? 21.169 -33.825 -8.464 1.00 45.66 184 GLU A N 1
ATOM 1507 C CA . GLU A 1 184 ? 22.261 -34.439 -9.229 1.00 45.66 184 GLU A CA 1
ATOM 1508 C C . GLU A 1 184 ? 22.127 -34.498 -10.762 1.00 45.66 184 GLU A C 1
ATOM 1510 O O . GLU A 1 184 ? 21.856 -35.546 -11.333 1.00 45.66 184 GLU A O 1
ATOM 1515 N N . ASP A 1 185 ? 22.513 -33.423 -11.456 1.00 37.50 185 ASP A N 1
ATOM 1516 C CA . ASP A 1 185 ? 23.399 -33.603 -12.610 1.00 37.50 185 ASP A CA 1
ATOM 1517 C C . ASP A 1 185 ? 24.186 -32.336 -12.957 1.00 37.50 185 ASP A C 1
ATOM 1519 O O . ASP A 1 185 ? 23.668 -31.237 -13.170 1.00 37.50 185 ASP A O 1
ATOM 1523 N N . LYS A 1 186 ? 25.507 -32.502 -12.981 1.00 47.28 186 LYS A N 1
ATOM 1524 C CA . LYS A 1 186 ? 26.466 -31.447 -13.285 1.00 47.28 186 LYS A CA 1
ATOM 1525 C C . LYS A 1 186 ? 26.484 -31.135 -14.779 1.00 47.28 186 LYS A C 1
ATOM 1527 O O . LYS A 1 186 ? 26.494 -32.025 -15.619 1.00 47.28 186 LYS A O 1
ATOM 1532 N N . ALA A 1 187 ? 26.778 -29.860 -15.022 1.00 40.72 187 ALA A N 1
ATOM 1533 C CA . ALA A 1 187 ? 27.411 -29.284 -16.205 1.00 40.72 187 ALA A CA 1
AT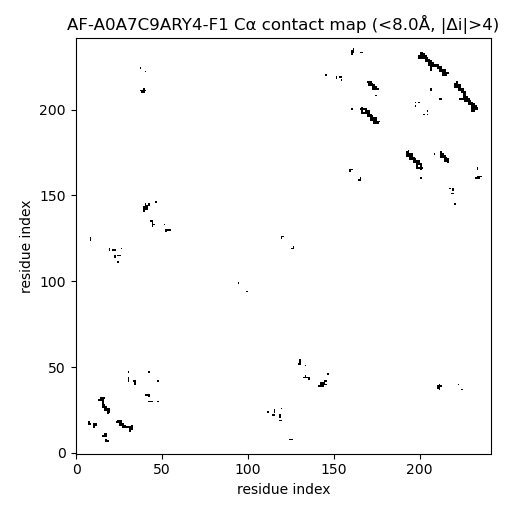OM 1534 C C . ALA A 1 187 ? 26.471 -28.697 -17.268 1.00 40.72 187 ALA A C 1
ATOM 1536 O O . ALA A 1 187 ? 25.688 -29.372 -17.921 1.00 40.72 187 ALA A O 1
ATOM 1537 N N . SER A 1 188 ? 26.704 -27.405 -17.519 1.00 46.88 188 SER A N 1
ATOM 1538 C CA . SER A 1 188 ? 26.219 -26.632 -18.662 1.00 46.88 188 SER A CA 1
ATOM 1539 C C . SER A 1 188 ? 24.773 -26.131 -18.604 1.00 46.88 188 SER A C 1
ATOM 1541 O O . SER A 1 188 ? 23.972 -26.391 -19.501 1.00 46.88 188 SER A O 1
ATOM 1543 N N . ARG A 1 189 ? 24.481 -25.239 -17.657 1.00 37.38 189 ARG A N 1
ATOM 1544 C CA . ARG A 1 189 ? 23.517 -24.162 -17.904 1.00 37.38 189 ARG A CA 1
ATOM 1545 C C . ARG A 1 189 ? 24.148 -22.842 -17.500 1.00 37.38 189 ARG A C 1
ATOM 1547 O O . ARG A 1 189 ? 24.351 -22.573 -16.325 1.00 37.38 189 ARG A O 1
ATOM 1554 N N . ASN A 1 190 ? 24.491 -22.034 -18.500 1.00 36.50 190 ASN A N 1
ATOM 1555 C CA . ASN A 1 190 ? 24.690 -20.607 -18.299 1.00 36.50 190 ASN A CA 1
ATOM 1556 C C . ASN A 1 190 ? 23.441 -20.099 -17.574 1.00 36.50 190 ASN A C 1
ATOM 1558 O O . ASN A 1 190 ? 22.359 -20.126 -18.162 1.00 36.50 190 ASN A O 1
ATOM 1562 N N . SER A 1 191 ? 23.572 -19.694 -16.312 1.00 43.56 191 SER A N 1
ATOM 1563 C CA . SER A 1 191 ? 22.523 -19.008 -15.567 1.00 43.56 191 SER A CA 1
ATOM 1564 C C . SER A 1 191 ? 22.325 -17.630 -16.195 1.00 43.56 191 SER A C 1
ATOM 1566 O O . SER A 1 191 ? 22.785 -16.601 -15.707 1.00 43.56 191 SER A O 1
ATOM 1568 N N . GLN A 1 192 ? 21.683 -17.602 -17.362 1.00 44.97 192 GLN A N 1
ATOM 1569 C CA . GLN A 1 192 ? 21.114 -16.382 -17.894 1.00 44.97 192 GLN A CA 1
ATOM 1570 C C . GLN A 1 192 ? 20.073 -15.945 -16.870 1.00 44.97 192 GLN A C 1
ATOM 1572 O O . GLN A 1 192 ? 18.987 -16.513 -16.789 1.00 44.97 192 GLN A O 1
ATOM 1577 N N . HIS A 1 193 ? 20.439 -14.965 -16.044 1.00 53.66 193 HIS A N 1
ATOM 1578 C CA . HIS A 1 193 ? 19.476 -14.128 -15.355 1.00 53.66 193 HIS A CA 1
ATOM 1579 C C . HIS A 1 193 ? 18.422 -13.736 -16.394 1.00 53.66 193 HIS A C 1
ATOM 1581 O O . HIS A 1 193 ? 18.726 -12.983 -17.320 1.00 53.66 193 HIS A O 1
ATOM 1587 N N . ASN A 1 194 ? 17.209 -14.288 -16.288 1.00 68.31 194 ASN A N 1
ATOM 1588 C CA . ASN A 1 194 ? 16.095 -13.929 -17.160 1.00 68.31 194 ASN A CA 1
ATOM 1589 C C . ASN A 1 194 ? 15.589 -12.552 -16.725 1.00 68.31 194 ASN A C 1
ATOM 1591 O O . ASN A 1 194 ? 14.543 -12.404 -16.095 1.00 68.31 194 ASN A O 1
ATOM 1595 N N . GLN A 1 195 ? 16.407 -11.542 -16.999 1.00 82.69 195 GLN A N 1
ATOM 1596 C CA . GLN A 1 195 ? 16.118 -10.151 -16.735 1.00 82.69 195 GLN A CA 1
ATOM 1597 C C . GLN A 1 195 ? 15.504 -9.555 -17.998 1.00 82.69 195 GLN A C 1
ATOM 1599 O O . GLN A 1 195 ? 16.126 -9.523 -19.060 1.00 82.69 195 GLN A O 1
ATOM 1604 N N . LYS A 1 196 ? 14.260 -9.097 -17.891 1.00 88.62 196 LYS A N 1
ATOM 1605 C CA . LYS A 1 196 ? 13.555 -8.416 -18.975 1.00 88.62 196 LYS A CA 1
ATOM 1606 C C . LYS A 1 196 ? 13.789 -6.915 -18.829 1.00 88.62 196 LYS A C 1
ATOM 1608 O O . LYS A 1 196 ? 13.307 -6.321 -17.869 1.00 88.62 196 LYS A O 1
ATOM 1613 N N . LEU A 1 197 ? 14.530 -6.319 -19.759 1.00 91.06 197 LEU A N 1
ATOM 1614 C CA . LEU A 1 197 ? 14.711 -4.868 -19.852 1.00 91.06 197 LEU A CA 1
ATOM 1615 C C . LEU A 1 197 ? 13.645 -4.285 -20.772 1.00 91.06 197 LEU A C 1
ATOM 1617 O O . LEU A 1 197 ? 13.441 -4.783 -21.880 1.00 91.06 197 LEU A O 1
ATOM 1621 N N . LEU A 1 198 ? 12.942 -3.259 -20.303 1.00 92.25 198 LEU A N 1
ATOM 1622 C CA . LEU A 1 198 ? 11.901 -2.582 -21.070 1.00 92.25 198 LEU A CA 1
ATOM 1623 C C . LEU A 1 198 ? 11.940 -1.081 -20.793 1.00 92.25 198 LEU A C 1
ATOM 1625 O O . LEU A 1 198 ? 12.186 -0.697 -19.649 1.00 92.25 198 LEU A O 1
ATOM 1629 N N . PRO A 1 199 ? 11.596 -0.230 -21.774 1.00 92.94 199 PRO A N 1
ATOM 1630 C CA . PRO A 1 199 ? 11.306 1.171 -21.503 1.00 92.94 199 PRO A CA 1
ATOM 1631 C C . PRO A 1 199 ? 10.227 1.271 -20.426 1.00 92.94 199 PRO A C 1
ATOM 1633 O O . PRO A 1 199 ? 9.212 0.577 -20.514 1.00 92.94 199 PRO A O 1
ATOM 1636 N N . ILE A 1 200 ? 10.447 2.108 -19.414 1.00 92.62 200 ILE A N 1
ATOM 1637 C CA . ILE A 1 200 ? 9.474 2.313 -18.334 1.00 92.62 200 ILE A CA 1
ATOM 1638 C C . ILE A 1 200 ? 8.390 3.321 -18.736 1.00 92.62 200 ILE A C 1
ATOM 1640 O O . ILE A 1 200 ? 7.228 3.177 -18.363 1.00 92.62 200 ILE A O 1
ATOM 1644 N N . PHE A 1 201 ? 8.761 4.333 -19.524 1.00 92.31 201 PHE A N 1
ATOM 1645 C CA . PHE A 1 201 ? 7.850 5.368 -19.995 1.00 92.31 201 PHE A CA 1
ATOM 1646 C C . PHE A 1 201 ? 7.243 5.015 -21.352 1.00 92.31 201 PHE A C 1
ATOM 1648 O O . PHE A 1 201 ? 7.908 4.480 -22.236 1.00 92.31 201 PHE A O 1
ATOM 1655 N N . ASN A 1 202 ? 5.978 5.390 -21.524 1.00 90.25 202 ASN A N 1
ATOM 1656 C CA . ASN A 1 202 ? 5.149 5.124 -22.696 1.00 90.25 202 ASN A CA 1
ATOM 1657 C C . ASN A 1 202 ? 5.064 3.637 -23.066 1.00 90.25 202 ASN A C 1
ATOM 1659 O O . ASN A 1 202 ? 4.947 3.279 -24.236 1.00 90.25 202 ASN A O 1
ATOM 1663 N N . ASN A 1 203 ? 5.129 2.777 -22.054 1.00 91.00 203 ASN A N 1
ATOM 1664 C CA . ASN A 1 203 ? 5.096 1.338 -22.208 1.00 91.00 203 ASN A CA 1
ATOM 1665 C C . ASN A 1 203 ? 4.288 0.715 -21.067 1.00 91.00 203 ASN A C 1
ATOM 1667 O O . ASN A 1 203 ? 4.243 1.250 -19.956 1.00 91.00 203 ASN A O 1
ATOM 1671 N N . LEU A 1 204 ? 3.644 -0.413 -21.354 1.00 91.81 204 LEU A N 1
ATOM 1672 C CA . LEU A 1 204 ? 2.926 -1.188 -20.352 1.00 91.81 204 LEU A CA 1
ATOM 1673 C C . LEU A 1 204 ? 3.898 -2.189 -19.723 1.00 91.81 204 LEU A C 1
ATOM 1675 O O . LEU A 1 204 ? 4.341 -3.137 -20.372 1.00 91.81 204 LEU A O 1
ATOM 1679 N N . VAL A 1 205 ? 4.230 -1.968 -18.456 1.00 91.69 205 VAL A N 1
ATOM 1680 C CA . VAL A 1 205 ? 5.080 -2.864 -17.673 1.00 91.69 205 VAL A CA 1
ATOM 1681 C C . VAL A 1 205 ? 4.186 -3.893 -16.992 1.00 91.69 205 VAL A C 1
ATOM 1683 O O . VAL A 1 205 ? 3.230 -3.532 -16.307 1.00 91.69 205 VAL A O 1
ATOM 1686 N N . LEU A 1 206 ? 4.482 -5.174 -17.209 1.00 90.88 206 LEU A N 1
ATOM 1687 C CA . LEU A 1 206 ? 3.648 -6.308 -16.809 1.00 90.88 206 LEU A CA 1
ATOM 1688 C C . LEU A 1 206 ? 4.458 -7.294 -15.967 1.00 90.88 206 LEU A C 1
ATOM 1690 O O . LEU A 1 206 ? 5.584 -7.638 -16.339 1.00 90.88 206 LEU A O 1
ATOM 1694 N N . ASN A 1 207 ? 3.844 -7.803 -14.902 1.00 90.19 207 ASN A N 1
ATOM 1695 C CA . ASN A 1 207 ? 4.218 -9.070 -14.293 1.00 90.19 207 ASN A CA 1
ATOM 1696 C C . ASN A 1 207 ? 3.164 -10.123 -14.639 1.00 90.19 207 ASN A C 1
ATOM 1698 O O . ASN A 1 207 ? 2.119 -10.200 -14.003 1.00 90.19 207 ASN A O 1
ATOM 1702 N N . GLU A 1 208 ? 3.464 -10.928 -15.655 1.00 84.56 208 GLU A N 1
ATOM 1703 C CA . GLU A 1 208 ? 2.626 -12.051 -16.104 1.00 84.56 208 GLU A CA 1
ATOM 1704 C C . GLU A 1 208 ? 2.955 -13.353 -15.356 1.00 84.56 208 GLU A C 1
ATOM 1706 O O . GLU A 1 208 ? 2.466 -14.423 -15.714 1.00 84.56 208 GLU A O 1
ATOM 1711 N N . THR A 1 209 ? 3.847 -13.294 -14.364 1.00 84.50 209 THR A N 1
ATOM 1712 C CA . THR A 1 209 ? 4.218 -14.467 -13.577 1.00 84.50 209 THR A CA 1
ATOM 1713 C C . THR A 1 209 ? 3.235 -14.671 -12.428 1.00 84.50 209 THR A C 1
ATOM 1715 O O . THR A 1 209 ? 2.633 -13.724 -11.919 1.00 84.50 209 THR A O 1
ATOM 1718 N N . ASN A 1 210 ? 3.116 -15.923 -11.984 1.00 84.94 210 ASN A N 1
ATOM 1719 C CA . ASN A 1 210 ? 2.250 -16.302 -10.864 1.00 84.94 210 ASN A CA 1
ATOM 1720 C C . ASN A 1 210 ? 2.780 -15.835 -9.494 1.00 84.94 210 ASN A C 1
ATOM 1722 O O . ASN A 1 210 ? 2.132 -16.076 -8.472 1.00 84.94 210 ASN A O 1
ATOM 1726 N N . ASP A 1 211 ? 3.940 -15.179 -9.474 1.00 86.31 211 ASP A N 1
ATOM 1727 C CA . ASP A 1 211 ? 4.669 -14.772 -8.283 1.00 86.31 211 ASP A CA 1
ATOM 1728 C C . ASP A 1 211 ? 5.059 -13.299 -8.339 1.00 86.31 211 ASP A C 1
ATOM 1730 O O . ASP A 1 211 ? 5.070 -12.664 -9.393 1.00 86.31 211 ASP A O 1
ATOM 1734 N N . ASP A 1 212 ? 5.408 -12.735 -7.188 1.00 87.94 212 ASP A N 1
ATOM 1735 C CA . ASP A 1 212 ? 5.981 -11.397 -7.164 1.00 87.94 212 ASP 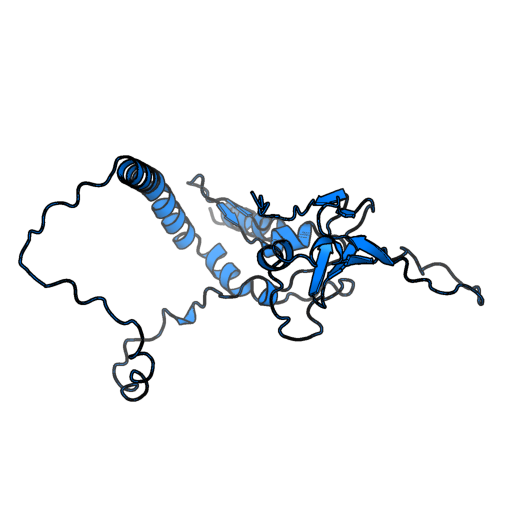A CA 1
ATOM 1736 C C . ASP A 1 212 ? 7.382 -11.413 -7.784 1.00 87.94 212 ASP A C 1
ATOM 1738 O O . ASP A 1 212 ? 8.178 -12.333 -7.561 1.00 87.94 212 ASP A O 1
ATOM 1742 N N . VAL A 1 213 ? 7.724 -10.366 -8.530 1.00 88.69 213 VAL A N 1
ATOM 1743 C CA . VAL A 1 213 ? 9.046 -10.227 -9.154 1.00 88.69 213 VAL A CA 1
ATOM 1744 C C . VAL A 1 213 ? 9.743 -8.961 -8.685 1.00 88.69 213 VAL A C 1
ATOM 1746 O O . VAL A 1 213 ? 9.109 -7.960 -8.345 1.00 88.69 213 VAL A O 1
ATOM 1749 N N . LEU A 1 214 ? 11.074 -9.013 -8.668 1.00 88.88 214 LEU A N 1
ATOM 1750 C CA . LEU A 1 214 ? 11.898 -7.852 -8.371 1.00 88.88 214 LEU A CA 1
ATOM 1751 C C . LEU A 1 214 ? 12.058 -7.026 -9.643 1.00 88.88 214 LEU A C 1
ATOM 1753 O O . LEU A 1 214 ? 12.526 -7.541 -10.659 1.00 88.88 214 LEU A O 1
ATOM 1757 N N . ALA A 1 215 ? 11.713 -5.750 -9.575 1.00 90.31 215 ALA A N 1
ATOM 1758 C CA . ALA A 1 215 ? 12.030 -4.780 -10.604 1.00 90.31 215 ALA A CA 1
ATOM 1759 C C . ALA A 1 215 ? 13.126 -3.830 -10.110 1.00 90.31 215 ALA A C 1
ATOM 1761 O O . ALA A 1 215 ? 13.134 -3.422 -8.952 1.00 90.31 215 ALA A O 1
ATOM 1762 N N . GLU A 1 216 ? 14.049 -3.462 -10.986 1.00 90.88 216 GLU A N 1
ATOM 1763 C CA . GLU A 1 216 ? 15.126 -2.525 -10.697 1.00 90.88 216 GLU A CA 1
ATOM 1764 C C . GLU A 1 216 ? 15.068 -1.342 -11.660 1.00 90.88 216 GLU A C 1
ATOM 1766 O O . GLU A 1 216 ? 14.925 -1.507 -12.873 1.00 90.88 216 GLU A O 1
ATOM 1771 N N . PHE A 1 217 ? 15.184 -0.138 -11.107 1.00 90.50 217 PHE A N 1
ATOM 1772 C CA . PHE A 1 217 ? 15.208 1.107 -11.856 1.00 90.50 217 PHE A CA 1
ATOM 1773 C C . PHE A 1 217 ? 16.144 2.113 -11.185 1.00 90.50 217 PHE A C 1
ATOM 1775 O O . PHE A 1 217 ? 15.957 2.434 -10.014 1.00 90.50 217 PHE A O 1
ATOM 1782 N N . LEU A 1 218 ? 17.146 2.617 -11.919 1.00 84.38 218 LEU A N 1
ATOM 1783 C CA . LEU A 1 218 ? 18.117 3.615 -11.437 1.00 84.38 218 LEU A CA 1
ATOM 1784 C C . LEU A 1 218 ? 18.631 3.319 -10.010 1.00 84.38 218 LEU A C 1
ATOM 1786 O O . LEU A 1 218 ? 18.632 4.203 -9.160 1.00 84.38 218 LEU A O 1
ATOM 1790 N N . THR A 1 219 ? 19.042 2.069 -9.738 1.00 81.81 219 THR A N 1
ATOM 1791 C CA . THR A 1 219 ? 19.521 1.521 -8.437 1.00 81.81 219 THR A CA 1
ATOM 1792 C C . THR A 1 219 ? 18.463 1.275 -7.349 1.00 81.81 219 THR A C 1
ATOM 1794 O O . THR A 1 219 ? 18.734 0.627 -6.326 1.00 81.81 219 THR A O 1
ATOM 1797 N N . SER A 1 220 ? 17.234 1.738 -7.570 1.00 84.94 220 SER A N 1
ATOM 1798 C CA . SER A 1 220 ? 16.095 1.451 -6.704 1.00 84.94 220 SER A CA 1
ATOM 1799 C C . SER A 1 220 ? 15.459 0.118 -7.072 1.00 84.94 220 SER A C 1
ATOM 1801 O O . SER A 1 220 ? 15.349 -0.239 -8.243 1.00 84.94 220 SER A O 1
ATOM 1803 N N . GLN A 1 221 ? 15.050 -0.625 -6.048 1.00 86.00 221 GLN A N 1
ATOM 1804 C CA . GLN A 1 221 ? 14.398 -1.920 -6.186 1.00 86.00 221 GLN A CA 1
ATOM 1805 C C . GLN A 1 221 ? 12.928 -1.784 -5.808 1.00 86.00 221 GLN A C 1
ATOM 1807 O O . GLN A 1 221 ? 12.592 -1.137 -4.818 1.00 86.00 221 GLN A O 1
ATOM 1812 N N . TYR A 1 222 ? 12.069 -2.409 -6.598 1.00 86.69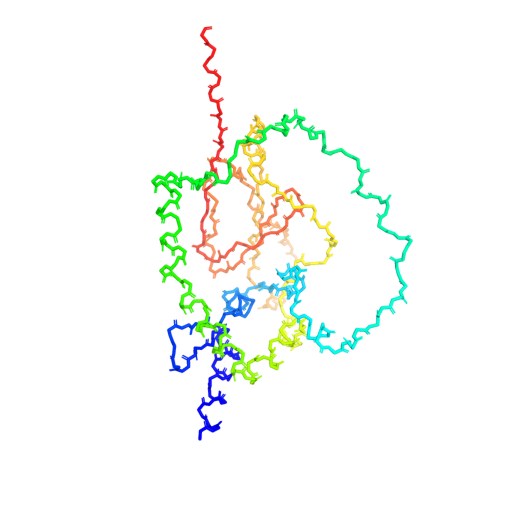 222 TYR A N 1
ATOM 1813 C CA . TYR A 1 222 ? 10.625 -2.359 -6.468 1.00 86.69 222 TYR A CA 1
ATOM 1814 C C . TYR A 1 222 ? 10.073 -3.777 -6.517 1.00 86.69 222 TYR A C 1
ATOM 1816 O O . TYR A 1 222 ? 10.557 -4.619 -7.272 1.00 86.69 222 TYR A O 1
ATOM 1824 N N . VAL A 1 223 ? 9.032 -4.033 -5.732 1.00 87.81 223 VAL A N 1
ATOM 1825 C CA . VAL A 1 223 ? 8.257 -5.268 -5.849 1.00 87.81 223 VAL A CA 1
ATOM 1826 C C . VAL A 1 223 ? 7.169 -5.043 -6.879 1.00 87.81 223 VAL A C 1
ATOM 1828 O O . VAL A 1 223 ? 6.392 -4.095 -6.759 1.00 87.81 223 VAL A O 1
ATOM 1831 N N . LEU A 1 224 ? 7.098 -5.923 -7.870 1.00 89.62 224 LEU A N 1
ATOM 1832 C CA . LEU A 1 224 ? 5.994 -5.966 -8.812 1.00 89.62 224 LEU A CA 1
ATOM 1833 C C . LEU A 1 224 ? 5.107 -7.169 -8.449 1.00 89.62 224 LEU A C 1
ATOM 1835 O O . LEU A 1 224 ? 5.543 -8.308 -8.640 1.00 89.62 224 LEU A O 1
ATOM 1839 N N . PRO A 1 225 ? 3.896 -6.946 -7.894 1.00 89.38 225 PRO A N 1
ATOM 1840 C CA . PRO A 1 225 ? 3.014 -8.032 -7.475 1.00 89.38 225 PRO A CA 1
ATOM 1841 C C . PRO A 1 225 ? 2.669 -8.981 -8.624 1.00 89.38 225 PRO A C 1
ATOM 1843 O O . PRO A 1 225 ? 2.678 -8.561 -9.787 1.00 89.38 225 PRO A O 1
ATOM 1846 N N . LYS A 1 226 ? 2.321 -10.232 -8.318 1.00 88.44 226 LYS A N 1
ATOM 1847 C CA . LYS A 1 226 ? 1.760 -11.152 -9.325 1.00 88.44 226 LYS A CA 1
ATOM 1848 C C . LYS A 1 226 ? 0.552 -10.552 -10.054 1.00 88.44 226 LYS A C 1
ATOM 1850 O O . LYS A 1 226 ? -0.224 -9.803 -9.454 1.00 88.44 226 LYS A O 1
ATOM 1855 N N . ASP A 1 227 ? 0.409 -10.879 -11.336 1.00 86.94 227 ASP A N 1
ATOM 1856 C CA . ASP A 1 227 ? -0.679 -10.415 -12.213 1.00 86.94 227 ASP A CA 1
ATOM 1857 C C . ASP A 1 227 ? -0.877 -8.885 -12.234 1.00 86.94 227 ASP A C 1
ATOM 1859 O O . ASP A 1 227 ? -1.981 -8.379 -12.459 1.00 86.94 227 ASP A O 1
ATOM 1863 N N . SER A 1 228 ? 0.182 -8.116 -11.966 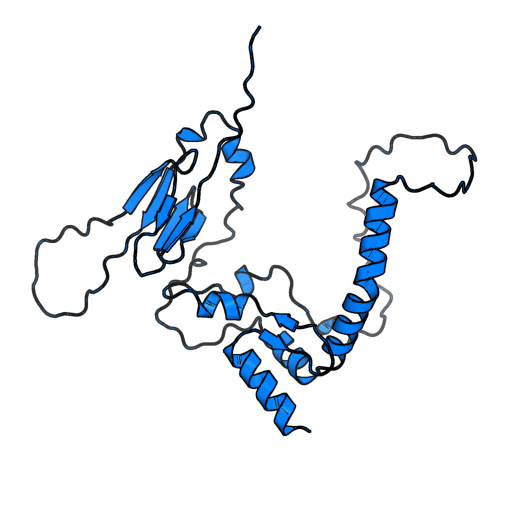1.00 90.00 228 SER A N 1
ATOM 1864 C CA . SER A 1 228 ? 0.112 -6.656 -11.935 1.00 90.00 228 SER A CA 1
ATOM 1865 C C . SER A 1 228 ? 0.600 -6.030 -13.235 1.00 90.00 228 SER A C 1
ATOM 1867 O O . SER A 1 228 ? 1.438 -6.569 -13.962 1.00 90.00 228 SER A O 1
ATOM 1869 N N . SER A 1 229 ? 0.064 -4.849 -13.531 1.00 92.50 229 SER A N 1
ATOM 1870 C CA . SER A 1 229 ? 0.515 -4.038 -14.651 1.00 92.50 229 SER A CA 1
ATOM 1871 C C . SER A 1 229 ? 0.470 -2.567 -14.288 1.00 92.50 229 SER A C 1
ATOM 1873 O O . SER A 1 229 ? -0.382 -2.130 -13.510 1.00 92.50 229 SER A O 1
ATOM 1875 N N . PHE A 1 230 ? 1.385 -1.794 -14.855 1.00 92.69 230 PHE A N 1
ATOM 1876 C CA . PHE A 1 230 ? 1.338 -0.347 -14.758 1.00 92.69 230 PHE A CA 1
ATOM 1877 C C . PHE A 1 230 ? 1.818 0.291 -16.053 1.00 92.69 230 PHE A C 1
ATOM 1879 O O . PHE A 1 230 ? 2.631 -0.259 -16.794 1.00 92.69 230 PHE A O 1
ATOM 1886 N N . TYR A 1 231 ? 1.302 1.485 -16.311 1.00 91.56 231 TYR A N 1
ATOM 1887 C CA . TYR A 1 231 ? 1.675 2.290 -17.457 1.00 91.56 231 TYR A CA 1
ATOM 1888 C C . TYR A 1 231 ? 2.126 3.659 -16.955 1.00 91.56 231 TYR A C 1
ATOM 1890 O O . TYR A 1 231 ? 1.370 4.343 -16.260 1.00 91.56 231 TYR A O 1
ATOM 1898 N N . MET A 1 232 ? 3.329 4.091 -17.335 1.00 88.06 232 MET A N 1
ATOM 1899 C CA . MET A 1 232 ? 3.804 5.451 -17.063 1.00 88.06 232 MET A CA 1
ATOM 1900 C C . MET A 1 232 ? 3.776 6.290 -18.342 1.00 88.06 232 MET A C 1
ATOM 1902 O O . MET A 1 232 ? 4.420 5.948 -19.326 1.00 88.06 232 MET A O 1
ATOM 1906 N N . MET A 1 233 ? 3.044 7.407 -18.338 1.00 83.94 233 MET A N 1
ATOM 1907 C CA . MET A 1 233 ? 3.019 8.367 -19.455 1.00 83.94 233 MET A CA 1
ATOM 1908 C C . MET A 1 233 ? 4.093 9.444 -19.267 1.00 83.94 233 MET A C 1
ATOM 1910 O O . MET A 1 233 ? 4.248 9.978 -18.167 1.00 83.94 233 MET A O 1
ATOM 1914 N N . THR A 1 234 ? 4.778 9.834 -20.344 1.00 83.50 234 THR A N 1
ATOM 1915 C CA . THR A 1 234 ? 5.557 11.085 -20.358 1.00 83.50 234 THR A CA 1
ATOM 1916 C C . THR A 1 234 ? 4.634 12.287 -20.509 1.00 83.50 234 THR A C 1
ATOM 1918 O O . THR A 1 234 ? 3.794 12.309 -21.411 1.00 83.50 234 THR A O 1
ATOM 1921 N N . TRP A 1 235 ? 4.839 13.332 -19.711 1.00 68.12 235 TRP A N 1
ATOM 1922 C CA . TRP A 1 235 ? 4.190 14.624 -19.934 1.00 68.12 235 TRP A CA 1
ATOM 1923 C C . TRP A 1 235 ? 5.063 15.450 -20.874 1.00 68.12 235 TRP A C 1
ATOM 1925 O O . TRP A 1 235 ? 5.806 16.329 -20.440 1.00 68.12 235 TRP A O 1
ATOM 1935 N N . ILE A 1 236 ? 5.006 15.159 -22.174 1.00 58.53 236 ILE A N 1
ATOM 1936 C CA . ILE A 1 236 ? 5.627 16.045 -23.158 1.00 58.53 236 ILE A CA 1
ATOM 1937 C C . ILE A 1 236 ? 4.731 17.279 -23.258 1.00 58.53 236 ILE A C 1
ATOM 1939 O O . ILE A 1 236 ? 3.645 17.235 -23.836 1.00 58.53 236 ILE A O 1
ATOM 1943 N N . VAL A 1 237 ? 5.184 18.395 -22.686 1.00 52.34 237 VAL A N 1
ATOM 1944 C CA . VAL A 1 237 ? 4.656 19.706 -23.062 1.00 52.34 237 VAL A CA 1
ATOM 1945 C C . VAL A 1 237 ? 5.066 19.905 -24.514 1.00 52.34 237 VAL A C 1
ATOM 1947 O O . VAL A 1 237 ? 6.239 20.131 -24.805 1.00 52.34 237 VAL A O 1
ATOM 1950 N N . ALA A 1 238 ? 4.116 19.757 -25.435 1.00 45.47 238 ALA A N 1
ATOM 1951 C CA . ALA A 1 238 ? 4.325 20.117 -26.824 1.00 45.47 238 ALA A CA 1
ATOM 1952 C C . ALA A 1 238 ? 4.703 21.604 -26.871 1.00 45.47 238 ALA A C 1
ATOM 1954 O O . ALA A 1 238 ? 3.855 22.483 -26.722 1.00 45.47 238 ALA A O 1
ATOM 1955 N N . LEU A 1 239 ? 5.990 21.899 -27.058 1.00 43.41 239 LEU A N 1
ATOM 1956 C CA . LEU A 1 239 ? 6.411 23.184 -27.592 1.00 43.41 239 LEU A CA 1
ATOM 1957 C C . LEU A 1 239 ? 5.948 23.200 -29.049 1.00 43.41 239 LEU A C 1
ATOM 1959 O O . LEU A 1 239 ? 6.680 22.812 -29.955 1.00 43.41 239 LEU A O 1
ATOM 1963 N N . THR A 1 240 ? 4.700 23.609 -29.271 1.00 37.62 240 THR A N 1
ATOM 1964 C CA . THR A 1 240 ? 4.283 24.148 -30.565 1.00 37.62 240 THR A CA 1
ATOM 1965 C C . THR A 1 240 ? 5.142 25.379 -30.819 1.00 37.62 240 THR A C 1
ATOM 1967 O O . THR A 1 240 ? 4.870 26.460 -30.298 1.00 37.62 240 THR A O 1
ATOM 1970 N N . VAL A 1 241 ? 6.228 25.187 -31.562 1.00 40.84 241 VAL A N 1
ATOM 1971 C CA . VAL A 1 241 ? 6.939 26.273 -32.228 1.00 40.84 241 VAL A CA 1
ATOM 1972 C C . VAL A 1 241 ? 6.025 26.710 -33.371 1.00 40.84 241 VAL A C 1
ATOM 1974 O O . VAL A 1 241 ? 5.802 25.938 -34.303 1.00 40.84 241 VAL A O 1
ATOM 1977 N N . TYR A 1 242 ? 5.422 27.889 -33.220 1.00 41.25 242 TYR A N 1
ATOM 1978 C CA . TYR A 1 242 ? 4.764 28.616 -34.308 1.00 41.25 242 TYR A CA 1
ATOM 1979 C C . TYR A 1 242 ? 5.809 29.328 -35.163 1.00 41.25 242 TYR A C 1
ATOM 1981 O O . TYR A 1 242 ? 6.800 29.821 -34.572 1.00 41.25 242 TYR A O 1
#

Secondary structure (DSSP, 8-state):
-HHHHHHHHHHHHHHSEEE-TTSS-EEE-HHHHHHHH-SSB---HHHH-SS---GGGSS---------SSSSSS-S--------------------HHHHHHHHHHHHHHHHHHHHHHHHHH-HHHHHHHHHTTS--S--TTSBPTTSS--PPP--HHHHTTSTTGGG-EEEEE-PPP---S----S-------EEEEESBTSEEE--SSS-EEEEETTEEEEE-TT-EEEB----------

Foldseek 3Di:
DVVVLVVQVVVCVQQQWHQQPVARDIGGDVQNNVQVQAPAAHDALVNPDVDAPDVVVPPDDDDDDDDPDDPPPPPDDPPPPCPDPDDDDVPVPPQDPVRVVVVVVCVVCVVNVVVNVVSVVVSVVVVVVSNCSNPDDDDCPRHDDQPPDDDDDDDDLQVLLADPCLQVFKKKKFPDDPDPPDDDDDDDDPPPRPIDIDRQEPDKDFQQDQHWIWMDGPNHIDIDGHGDIDYHYRPYPPPPPD